Protein AF-A0A6L2PK68-F1 (afdb_monomer_lite)

Structure (mmCIF, N/CA/C/O backbone):
data_AF-A0A6L2PK68-F1
#
_entry.id   AF-A0A6L2PK68-F1
#
loop_
_atom_site.group_PDB
_atom_site.id
_atom_site.type_symbol
_atom_site.label_atom_id
_atom_site.label_alt_id
_atom_site.label_comp_id
_atom_site.label_asym_id
_atom_site.label_entity_id
_atom_site.label_seq_id
_atom_site.pdbx_PDB_ins_code
_atom_site.Cartn_x
_atom_site.Cartn_y
_atom_site.Cartn_z
_atom_site.occupancy
_atom_site.B_iso_or_equiv
_atom_site.auth_seq_id
_atom_site.auth_comp_id
_atom_site.auth_asym_id
_atom_site.auth_atom_id
_atom_site.pdbx_PDB_model_num
ATOM 1 N N . MET A 1 1 ? 20.384 -37.745 -36.179 1.00 36.50 1 MET A N 1
ATOM 2 C CA . MET A 1 1 ? 20.563 -38.559 -34.958 1.00 36.50 1 MET A CA 1
ATOM 3 C C . MET A 1 1 ? 21.417 -37.769 -33.973 1.00 36.50 1 MET A C 1
ATOM 5 O O . MET A 1 1 ? 22.460 -37.291 -34.387 1.00 36.50 1 MET A O 1
ATOM 9 N N . GLY A 1 2 ? 20.934 -37.626 -32.729 1.00 37.28 2 GLY A N 1
ATOM 10 C CA . GLY A 1 2 ? 21.590 -36.984 -31.571 1.00 37.28 2 GLY A CA 1
ATOM 11 C C . GLY A 1 2 ? 21.379 -35.462 -31.506 1.00 37.28 2 GLY A C 1
ATOM 12 O O . GLY A 1 2 ? 21.939 -34.754 -32.322 1.00 37.28 2 GLY A O 1
ATOM 13 N N . GLY A 1 3 ? 20.583 -34.844 -30.627 1.00 31.64 3 GLY A N 1
ATOM 14 C CA . GLY A 1 3 ? 19.948 -35.290 -29.384 1.00 31.64 3 GLY A CA 1
ATOM 15 C C . GLY A 1 3 ? 20.604 -34.640 -28.156 1.00 31.64 3 GLY A C 1
ATOM 16 O O . GLY A 1 3 ? 21.247 -35.346 -27.391 1.00 31.64 3 GLY A O 1
ATOM 17 N N . CYS A 1 4 ? 20.459 -33.322 -27.955 1.00 31.06 4 CYS A N 1
ATOM 18 C CA . CYS A 1 4 ? 20.851 -32.648 -26.707 1.00 31.06 4 CYS A CA 1
ATOM 19 C C . CYS A 1 4 ? 19.653 -32.573 -25.751 1.00 31.06 4 CYS A C 1
ATOM 21 O O . CYS A 1 4 ? 18.829 -31.668 -25.843 1.00 31.06 4 CYS A O 1
ATOM 23 N N . ASN A 1 5 ? 19.574 -33.528 -24.825 1.00 34.09 5 ASN A N 1
ATOM 24 C CA . ASN A 1 5 ? 18.703 -33.484 -23.653 1.00 34.09 5 ASN A CA 1
ATOM 25 C C . ASN A 1 5 ? 19.573 -33.257 -22.410 1.00 34.09 5 ASN A C 1
ATOM 27 O O . ASN A 1 5 ? 20.392 -34.120 -22.119 1.00 34.09 5 ASN A O 1
ATOM 31 N N . LEU A 1 6 ? 19.391 -32.136 -21.697 1.00 36.09 6 LEU A N 1
ATOM 32 C CA . LEU A 1 6 ? 19.229 -32.033 -20.229 1.00 36.09 6 LEU A CA 1
ATOM 33 C C . LEU A 1 6 ? 19.456 -30.587 -19.750 1.00 36.09 6 LEU A C 1
ATOM 35 O O . LEU A 1 6 ? 20.546 -30.192 -19.361 1.00 36.09 6 LEU A O 1
ATOM 39 N N . CYS A 1 7 ? 18.371 -29.825 -19.682 1.00 35.88 7 CYS A N 1
ATOM 40 C CA . CYS A 1 7 ? 18.113 -28.925 -18.560 1.00 35.88 7 CYS A CA 1
ATOM 41 C C . CYS A 1 7 ? 16.598 -28.934 -18.354 1.00 35.88 7 CYS A C 1
ATOM 43 O O . CYS A 1 7 ? 15.878 -28.004 -18.701 1.00 35.88 7 CYS A O 1
ATOM 45 N N . SER A 1 8 ? 16.099 -30.074 -17.871 1.00 32.91 8 SER A N 1
ATOM 46 C CA . SER A 1 8 ? 14.710 -30.206 -17.449 1.00 32.91 8 SER A CA 1
ATOM 47 C C . SER A 1 8 ? 14.518 -29.344 -16.205 1.00 32.91 8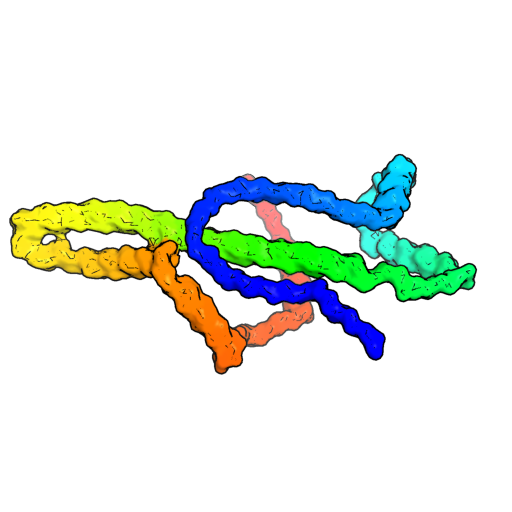 SER A C 1
ATOM 49 O O . SER A 1 8 ? 14.965 -29.704 -15.116 1.00 32.91 8 SER A O 1
ATOM 51 N N . ALA A 1 9 ? 13.842 -28.211 -16.367 1.00 37.94 9 ALA A N 1
ATOM 52 C CA . ALA A 1 9 ? 13.205 -27.518 -15.263 1.00 37.94 9 ALA A CA 1
ATOM 53 C C . ALA A 1 9 ? 12.162 -28.461 -14.637 1.00 37.94 9 ALA A C 1
ATOM 55 O O . ALA A 1 9 ? 11.391 -29.102 -15.354 1.00 37.94 9 ALA A O 1
ATOM 56 N N . ARG A 1 10 ? 12.142 -28.567 -13.306 1.00 34.25 10 ARG A N 1
ATOM 57 C CA . ARG A 1 10 ? 10.970 -29.065 -12.574 1.00 34.25 10 ARG A CA 1
ATOM 58 C C . ARG A 1 10 ? 10.339 -27.918 -11.786 1.00 34.25 10 ARG A C 1
ATOM 60 O O . ARG A 1 10 ? 11.068 -27.016 -11.370 1.00 34.25 10 ARG A O 1
ATOM 67 N N . PRO A 1 11 ? 9.010 -27.943 -11.588 1.00 38.53 11 PRO A N 1
ATOM 68 C CA . PRO A 1 11 ? 8.270 -26.832 -11.020 1.00 38.53 11 PRO A CA 1
ATOM 69 C C . PRO A 1 11 ? 8.418 -26.778 -9.500 1.00 38.53 11 PRO A C 1
ATOM 71 O O . PRO A 1 11 ? 8.540 -27.794 -8.817 1.00 38.53 11 PRO A O 1
ATOM 74 N N . PHE A 1 12 ? 8.372 -25.551 -8.996 1.00 37.28 12 PHE A N 1
ATOM 75 C CA . PHE A 1 12 ? 8.319 -25.191 -7.589 1.00 37.28 12 PHE A CA 1
ATOM 76 C C . PHE A 1 12 ? 6.953 -25.599 -7.012 1.00 37.28 12 PHE A C 1
ATOM 78 O O . PHE A 1 12 ? 5.922 -25.100 -7.456 1.00 37.28 12 PHE A O 1
ATOM 85 N N . SER A 1 13 ? 6.927 -26.474 -6.009 1.00 37.91 13 SER A N 1
ATOM 86 C CA . SER A 1 13 ? 5.721 -26.753 -5.223 1.00 37.91 13 SER A CA 1
ATOM 87 C C . SER A 1 13 ? 6.074 -26.870 -3.740 1.00 37.91 13 SER A C 1
ATOM 89 O O . SER A 1 13 ? 6.843 -27.754 -3.368 1.00 37.91 13 SER A O 1
ATOM 91 N N . GLY A 1 14 ? 5.478 -25.999 -2.914 1.00 32.34 14 GLY A N 1
ATOM 92 C CA . GLY A 1 14 ? 5.381 -26.158 -1.456 1.00 32.34 14 GLY A CA 1
ATOM 93 C C . GLY A 1 14 ? 6.037 -25.056 -0.608 1.00 32.34 14 GLY A C 1
ATOM 94 O O . GLY A 1 14 ? 7.224 -25.117 -0.310 1.00 32.34 14 GLY A O 1
ATOM 95 N N . LEU A 1 15 ? 5.237 -24.086 -0.147 1.00 41.16 15 LEU A N 1
ATOM 96 C CA . LEU A 1 15 ? 5.442 -23.392 1.145 1.00 41.16 15 LEU A CA 1
ATOM 97 C C . LEU A 1 15 ? 5.131 -24.395 2.292 1.00 41.16 15 LEU A C 1
ATOM 99 O O . LEU A 1 15 ? 4.396 -25.340 1.999 1.00 41.16 15 LEU A O 1
ATOM 103 N N . PRO A 1 16 ? 5.573 -24.240 3.570 1.00 43.69 16 PRO A N 1
ATOM 104 C CA . PRO A 1 16 ? 5.848 -22.974 4.268 1.00 43.69 16 PRO A CA 1
ATOM 105 C C . PRO A 1 16 ? 7.058 -22.954 5.245 1.00 43.69 16 PRO A C 1
ATOM 107 O O . PRO A 1 16 ? 7.510 -23.971 5.757 1.00 43.69 16 PRO A O 1
ATOM 110 N N . GLY A 1 17 ? 7.481 -21.745 5.636 1.00 34.97 17 GLY A N 1
ATOM 111 C CA . GLY A 1 17 ? 8.026 -21.494 6.979 1.00 34.97 17 GLY A CA 1
ATOM 112 C C . GLY A 1 17 ? 9.550 -21.560 7.182 1.00 34.97 17 GLY A C 1
ATOM 113 O O . GLY A 1 17 ? 10.242 -22.449 6.706 1.00 34.97 17 GLY A O 1
ATOM 114 N N . LYS A 1 18 ? 10.015 -20.619 8.019 1.00 30.02 18 LYS A N 1
ATOM 115 C CA . LYS A 1 18 ? 11.372 -20.389 8.557 1.00 30.02 18 LYS A CA 1
ATOM 116 C C . LYS A 1 18 ? 12.378 -19.726 7.608 1.00 30.02 18 LYS A C 1
ATOM 118 O O . LYS A 1 18 ? 13.165 -20.365 6.920 1.00 30.02 18 LYS A O 1
ATOM 123 N N . TYR A 1 19 ? 12.431 -18.394 7.713 1.00 38.56 19 TYR A N 1
ATOM 124 C CA . TYR A 1 19 ? 13.640 -17.615 7.445 1.00 38.56 19 TYR A CA 1
ATOM 125 C C . TYR A 1 19 ? 14.737 -18.071 8.412 1.00 38.56 19 TYR A C 1
ATOM 127 O O . TYR A 1 19 ? 14.843 -17.587 9.536 1.00 38.56 19 TYR A O 1
ATOM 135 N N . GLN A 1 20 ? 15.534 -19.040 7.978 1.00 34.69 20 GLN A N 1
ATOM 136 C CA . GLN A 1 20 ? 16.789 -19.400 8.615 1.00 34.69 20 GLN A CA 1
ATOM 137 C C . GLN A 1 20 ? 17.892 -18.977 7.650 1.00 34.69 20 GLN A C 1
ATOM 139 O O . GLN A 1 20 ? 17.928 -19.435 6.506 1.00 34.69 20 GLN A O 1
ATOM 144 N N . GLY A 1 21 ? 18.728 -18.033 8.092 1.00 38.47 21 GLY A N 1
ATOM 145 C CA . GLY A 1 21 ? 19.834 -17.487 7.316 1.00 38.47 21 GLY A CA 1
ATOM 146 C C . GLY A 1 21 ? 20.694 -18.613 6.762 1.00 38.47 21 GLY A C 1
ATOM 147 O O . GLY A 1 21 ? 21.393 -19.301 7.502 1.00 38.47 21 GLY A O 1
ATOM 148 N N . ARG A 1 22 ? 20.607 -18.823 5.449 1.00 31.12 22 ARG A N 1
ATOM 149 C CA . ARG A 1 22 ? 21.445 -19.777 4.740 1.00 31.12 22 ARG A CA 1
ATOM 150 C C . ARG A 1 22 ? 22.641 -18.992 4.230 1.00 31.12 22 ARG A C 1
ATOM 152 O O . ARG A 1 22 ? 22.523 -18.200 3.297 1.00 31.12 22 ARG A O 1
ATOM 159 N N . THR A 1 23 ? 23.777 -19.172 4.894 1.00 34.22 23 THR A N 1
ATOM 160 C CA . THR A 1 23 ? 25.075 -18.740 4.388 1.00 34.22 23 THR A CA 1
ATOM 161 C C . THR A 1 23 ? 25.229 -19.304 2.977 1.00 34.22 23 THR A C 1
ATOM 163 O O . THR A 1 23 ? 25.158 -20.515 2.759 1.00 34.22 23 THR A O 1
ATOM 166 N N . MET A 1 24 ? 25.344 -18.411 1.991 1.00 30.83 24 MET A N 1
ATOM 167 C CA . MET A 1 24 ? 25.663 -18.776 0.615 1.00 30.83 24 MET A CA 1
ATOM 168 C C . MET A 1 24 ? 26.988 -19.535 0.653 1.00 30.83 24 MET A C 1
ATOM 170 O O . MET A 1 24 ? 28.045 -18.948 0.880 1.00 30.83 24 MET A O 1
ATOM 174 N N . LYS A 1 25 ? 26.926 -20.858 0.475 1.00 35.72 25 LYS A N 1
ATOM 175 C CA . LYS A 1 25 ? 28.101 -21.678 0.201 1.00 35.72 25 LYS A CA 1
ATOM 176 C C . LYS A 1 25 ? 28.704 -21.112 -1.080 1.00 35.72 25 LYS A C 1
ATOM 178 O O . LYS A 1 25 ? 28.104 -21.206 -2.146 1.00 35.72 25 LYS A O 1
ATOM 183 N N . GLN A 1 26 ? 29.847 -20.461 -0.924 1.00 34.91 26 GLN A N 1
ATOM 184 C CA . GLN A 1 26 ? 30.617 -19.822 -1.975 1.00 34.91 26 GLN A CA 1
ATOM 185 C C . GLN A 1 26 ? 31.036 -20.895 -2.986 1.00 34.91 26 GLN A C 1
ATOM 187 O O . GLN A 1 26 ? 32.025 -21.603 -2.799 1.00 34.91 26 GLN A O 1
ATOM 192 N N . SER A 1 27 ? 30.232 -21.076 -4.033 1.00 37.12 27 SER A N 1
ATOM 193 C CA . SER A 1 27 ? 30.614 -21.865 -5.196 1.00 37.12 27 SER A CA 1
ATOM 194 C C . SER A 1 27 ? 31.765 -21.128 -5.868 1.00 37.12 27 SER A C 1
ATOM 196 O O . SER A 1 27 ? 31.569 -20.053 -6.438 1.00 37.12 27 SER A O 1
ATOM 198 N N . LYS A 1 28 ? 32.976 -21.678 -5.731 1.00 38.38 28 LYS A N 1
ATOM 199 C CA . LYS A 1 28 ? 34.176 -21.209 -6.431 1.00 38.38 28 LYS A CA 1
ATOM 200 C C . LYS A 1 28 ? 33.842 -21.038 -7.920 1.00 38.38 28 LYS A C 1
ATOM 202 O O . LYS A 1 28 ? 33.423 -22.022 -8.531 1.00 38.38 28 LYS A O 1
ATOM 207 N N . PRO A 1 29 ? 34.006 -19.843 -8.509 1.00 37.44 29 PRO A N 1
ATOM 208 C CA . PRO A 1 29 ? 33.913 -19.716 -9.951 1.00 37.44 29 PRO A CA 1
ATOM 209 C C . PRO A 1 29 ? 35.084 -20.472 -10.583 1.00 37.44 29 PRO A C 1
ATOM 211 O O . PRO A 1 29 ? 36.219 -20.406 -10.104 1.00 37.44 29 PRO A O 1
ATOM 214 N N . MET A 1 30 ? 34.779 -21.231 -11.634 1.00 40.72 30 MET A N 1
ATOM 215 C CA . MET A 1 30 ? 35.772 -21.865 -12.490 1.00 40.72 30 MET A CA 1
ATOM 216 C C . MET A 1 30 ? 36.654 -20.755 -13.077 1.00 40.72 30 MET A C 1
ATOM 218 O O . MET A 1 30 ? 36.184 -19.934 -13.865 1.00 40.72 30 MET A O 1
ATOM 222 N N . LEU A 1 31 ? 37.908 -20.706 -12.626 1.00 41.72 31 LEU A N 1
ATOM 223 C CA . LEU A 1 31 ? 38.922 -19.760 -13.080 1.00 41.72 31 LEU A CA 1
ATOM 224 C C . LEU A 1 31 ? 39.141 -19.966 -14.585 1.00 41.72 31 LEU A C 1
ATOM 226 O O . LEU A 1 31 ? 39.672 -20.991 -15.012 1.00 41.72 31 LEU A O 1
ATOM 230 N N . CYS A 1 32 ? 38.721 -18.998 -15.396 1.00 35.56 32 CYS A N 1
ATOM 231 C CA . CYS A 1 32 ? 39.088 -18.962 -16.804 1.00 35.56 32 CYS A CA 1
ATOM 232 C C . CYS A 1 32 ? 40.589 -18.663 -16.908 1.00 35.56 32 CYS A C 1
ATOM 234 O O . CYS A 1 32 ? 41.099 -17.760 -16.245 1.00 35.56 32 CYS A O 1
ATOM 236 N N . HIS A 1 33 ? 41.293 -19.392 -17.774 1.00 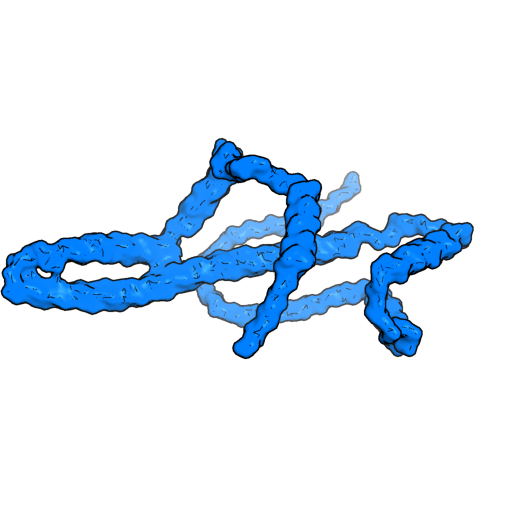37.59 33 HIS A N 1
ATOM 237 C CA . HIS A 1 33 ? 42.741 -19.278 -18.015 1.00 37.59 33 HIS A CA 1
ATOM 238 C C . HIS A 1 33 ? 43.241 -17.845 -18.328 1.00 37.59 33 HIS A C 1
ATOM 240 O O . HIS A 1 33 ? 44.439 -17.577 -18.267 1.00 37.59 33 HIS A O 1
ATOM 246 N N . THR A 1 34 ? 42.342 -16.908 -18.629 1.00 44.41 34 THR A N 1
ATOM 247 C CA . THR A 1 34 ? 42.605 -15.485 -18.877 1.00 44.41 34 THR A CA 1
ATOM 248 C C . THR A 1 34 ? 42.857 -14.645 -17.619 1.00 44.41 34 THR A C 1
ATOM 250 O O . THR A 1 34 ? 43.523 -13.614 -17.724 1.00 44.41 34 THR A O 1
ATOM 253 N N . GLU A 1 35 ? 42.414 -15.068 -16.427 1.00 42.38 35 GLU A N 1
ATOM 254 C CA . GLU A 1 35 ? 42.706 -14.333 -15.180 1.00 42.38 35 GLU A CA 1
ATOM 255 C C . GLU A 1 35 ? 44.198 -14.372 -14.821 1.00 42.38 35 GLU A C 1
ATOM 257 O O . GLU A 1 35 ? 44.729 -13.393 -14.297 1.00 42.38 35 GLU A O 1
ATOM 262 N N . VAL A 1 36 ? 44.909 -15.452 -15.171 1.00 45.41 36 VAL A N 1
ATOM 263 C CA . VAL A 1 36 ? 46.345 -15.597 -14.875 1.00 45.41 36 VAL A CA 1
ATOM 264 C C . VAL A 1 36 ? 47.176 -14.577 -15.657 1.00 45.41 36 VAL A C 1
ATOM 266 O O . VAL A 1 36 ? 48.099 -13.993 -15.097 1.00 45.41 36 VAL A O 1
ATOM 269 N N . ALA A 1 37 ? 46.824 -14.290 -16.914 1.00 45.59 37 ALA A N 1
ATOM 270 C CA . ALA A 1 37 ? 47.542 -13.314 -17.739 1.00 45.59 37 ALA A CA 1
ATOM 271 C C . ALA A 1 37 ? 47.334 -11.867 -17.254 1.00 45.59 37 ALA A C 1
ATOM 273 O O . ALA A 1 37 ? 48.268 -11.063 -17.260 1.00 45.59 37 ALA A O 1
ATOM 274 N N . LEU A 1 38 ? 46.129 -11.549 -16.774 1.00 46.25 38 LEU A N 1
ATOM 275 C CA . LEU A 1 38 ? 45.777 -10.213 -16.290 1.00 46.25 38 LEU A CA 1
ATOM 276 C C . LEU A 1 38 ? 46.376 -9.942 -14.899 1.00 46.25 38 LEU A C 1
ATOM 278 O O . LEU A 1 38 ? 46.923 -8.864 -14.661 1.00 46.25 38 LEU A O 1
ATOM 282 N N . TYR A 1 39 ? 46.400 -10.954 -14.022 1.00 44.41 39 TYR A N 1
ATOM 283 C CA . TYR A 1 39 ? 47.112 -10.880 -12.742 1.00 44.41 39 TYR A CA 1
ATOM 284 C C . TYR A 1 39 ? 48.638 -10.816 -12.907 1.00 44.41 39 TYR A C 1
ATOM 286 O O . TYR A 1 39 ? 49.300 -10.113 -12.140 1.00 44.41 39 TYR A O 1
ATOM 294 N N . HIS A 1 40 ? 49.218 -11.485 -13.913 1.00 41.78 40 HIS A N 1
ATOM 295 C CA . HIS A 1 40 ? 50.659 -11.383 -14.184 1.00 41.78 40 HIS A CA 1
ATOM 296 C C . HIS A 1 40 ? 51.053 -9.995 -14.709 1.00 41.78 40 HIS A C 1
ATOM 298 O O . HIS A 1 40 ? 52.116 -9.487 -14.353 1.00 41.78 40 HIS A O 1
ATOM 304 N N . CYS A 1 41 ? 50.178 -9.357 -15.495 1.00 42.19 41 CYS A N 1
ATOM 305 C CA . CYS A 1 41 ? 50.398 -8.017 -16.038 1.00 42.19 41 CYS A CA 1
ATOM 306 C C . CYS A 1 41 ? 50.253 -6.910 -14.975 1.00 42.19 41 CYS A C 1
ATOM 308 O O . CYS A 1 41 ? 50.988 -5.924 -15.012 1.00 42.19 41 CYS A O 1
ATOM 310 N N . LEU A 1 42 ? 49.354 -7.083 -13.998 1.00 48.47 42 LEU A N 1
ATOM 311 C CA . LEU A 1 42 ? 49.178 -6.146 -12.878 1.00 48.47 42 LEU A CA 1
ATOM 312 C C . LEU A 1 42 ? 50.279 -6.263 -11.807 1.00 48.47 42 LEU A C 1
ATOM 314 O O . LEU A 1 42 ? 50.541 -5.298 -11.091 1.00 48.47 42 LEU A O 1
ATOM 318 N N . ARG A 1 43 ? 50.952 -7.419 -11.697 1.00 39.97 43 ARG A N 1
ATOM 319 C CA . ARG A 1 43 ? 52.033 -7.645 -10.717 1.00 39.97 43 ARG A CA 1
ATOM 320 C C . ARG A 1 43 ? 53.377 -7.051 -11.152 1.00 39.97 43 ARG A C 1
ATOM 322 O O . ARG A 1 43 ? 54.176 -6.660 -10.304 1.00 39.97 43 ARG A O 1
ATOM 329 N N . THR A 1 44 ? 53.628 -6.927 -12.453 1.00 40.12 44 THR A N 1
ATOM 330 C CA . THR A 1 44 ? 54.769 -6.171 -12.992 1.00 40.12 44 THR A CA 1
ATOM 331 C C . THR A 1 44 ? 54.422 -4.683 -13.039 1.00 40.12 44 THR A C 1
ATOM 333 O O . THR A 1 44 ? 54.102 -4.132 -14.089 1.00 40.12 44 THR A O 1
ATOM 336 N N . GLY A 1 45 ? 54.423 -4.040 -11.871 1.00 43.03 45 GLY A N 1
ATOM 337 C CA . GLY A 1 45 ? 54.032 -2.644 -11.692 1.00 43.03 45 GLY A CA 1
ATOM 338 C C . GLY A 1 45 ? 54.873 -1.660 -12.504 1.00 43.03 45 GLY A C 1
ATOM 339 O O . GLY A 1 45 ? 55.923 -1.213 -12.043 1.00 43.03 45 GLY A O 1
ATOM 340 N N . LYS A 1 46 ? 54.391 -1.278 -13.692 1.00 44.84 46 LYS A N 1
ATOM 341 C CA . LYS A 1 46 ? 55.006 -0.199 -14.472 1.00 44.84 46 LYS A CA 1
ATOM 342 C C . LYS A 1 46 ? 54.077 0.799 -15.143 1.00 44.84 46 LYS A C 1
ATOM 344 O O . LYS A 1 46 ? 54.620 1.691 -15.757 1.00 44.84 46 LYS A O 1
ATOM 349 N N . TYR A 1 47 ? 52.754 0.785 -14.993 1.00 43.66 47 TYR A N 1
ATOM 350 C CA . TYR A 1 47 ? 51.947 1.925 -15.455 1.00 43.66 47 TYR A CA 1
ATOM 351 C C . TYR A 1 47 ? 50.689 2.050 -14.613 1.00 43.66 47 TYR A C 1
ATOM 353 O O . TYR A 1 47 ? 49.813 1.213 -14.737 1.00 43.66 47 TYR A O 1
ATOM 361 N N . LEU A 1 48 ? 50.640 3.056 -13.739 1.00 43.59 48 LEU A N 1
ATOM 362 C CA . LEU A 1 48 ? 49.433 3.778 -13.314 1.00 43.59 48 LEU A CA 1
ATOM 363 C C . LEU A 1 48 ? 49.875 4.861 -12.319 1.00 43.59 48 LEU A C 1
ATOM 365 O O . LEU A 1 48 ? 49.901 4.661 -11.108 1.00 43.59 48 LEU A O 1
ATOM 369 N N . LYS A 1 49 ? 50.279 6.021 -12.847 1.00 38.78 49 LYS A N 1
ATOM 370 C CA . LYS A 1 49 ? 50.431 7.248 -12.053 1.00 38.78 49 LYS A CA 1
ATOM 371 C C . LYS A 1 49 ? 49.955 8.466 -12.848 1.00 38.78 49 LYS A C 1
ATOM 373 O O . LYS A 1 49 ? 50.720 9.397 -13.056 1.00 38.78 49 LYS A O 1
ATOM 378 N N . LYS A 1 50 ? 48.708 8.426 -13.331 1.00 39.34 50 LYS A N 1
ATOM 379 C CA . LYS A 1 50 ? 47.887 9.604 -13.670 1.00 39.34 50 LYS A CA 1
ATOM 380 C C . LYS A 1 50 ? 46.446 9.163 -13.955 1.00 39.34 50 LYS A C 1
ATOM 382 O O . LYS A 1 50 ? 46.260 8.135 -14.601 1.00 39.34 50 LYS A O 1
ATOM 387 N N . GLU A 1 51 ? 45.454 9.905 -13.463 1.00 42.59 51 GLU A N 1
ATOM 388 C CA . GLU A 1 51 ? 44.054 9.725 -13.875 1.00 42.59 51 GLU A CA 1
ATOM 389 C C . GLU A 1 51 ? 43.920 10.046 -15.374 1.00 42.59 51 GLU A C 1
ATOM 391 O O . GLU A 1 51 ? 44.453 11.073 -15.807 1.00 42.59 51 GLU A O 1
ATOM 396 N N . PRO A 1 52 ? 43.276 9.188 -16.185 1.00 42.34 52 PRO A N 1
ATOM 397 C CA . PRO A 1 52 ? 43.229 9.395 -17.624 1.00 42.34 52 PRO A CA 1
ATOM 398 C C . PRO A 1 52 ? 42.220 10.488 -17.979 1.00 42.34 52 PRO A C 1
ATOM 400 O O . PRO A 1 52 ? 41.051 10.445 -17.592 1.00 42.34 52 PRO A O 1
ATOM 403 N N . SER A 1 53 ? 42.689 11.458 -18.757 1.00 44.47 53 SER A N 1
ATOM 404 C CA . SER A 1 53 ? 41.857 12.489 -19.373 1.00 44.47 53 SER A CA 1
ATOM 405 C C . SER A 1 53 ? 41.258 11.964 -20.685 1.00 44.47 53 SER A C 1
ATOM 407 O O . SER A 1 53 ? 41.827 11.085 -21.331 1.00 44.47 53 SER A O 1
ATOM 409 N N . SER A 1 54 ? 40.104 12.497 -21.103 1.00 46.75 54 SER A N 1
ATOM 410 C CA . SER A 1 54 ? 39.319 12.034 -22.267 1.00 46.75 54 SER A CA 1
ATOM 411 C C . SER A 1 54 ? 40.089 11.948 -23.602 1.00 46.75 54 SER A C 1
ATOM 413 O O . SER A 1 54 ? 39.594 11.324 -24.544 1.00 46.75 54 SER A O 1
ATOM 415 N N . SER A 1 55 ? 41.266 12.564 -23.718 1.00 45.62 55 SER A N 1
ATOM 416 C CA . SER A 1 55 ? 42.141 12.503 -24.896 1.00 45.62 55 SER A CA 1
ATOM 417 C C . SER A 1 55 ? 43.019 11.246 -24.958 1.00 45.62 55 SER A C 1
ATOM 419 O O . SER A 1 55 ? 43.327 10.793 -26.059 1.00 45.62 55 SER A O 1
ATOM 421 N N . ASP A 1 56 ? 43.340 10.621 -23.820 1.00 42.12 56 ASP A N 1
ATOM 422 C CA . ASP A 1 56 ? 44.226 9.442 -23.749 1.00 42.12 56 ASP A CA 1
ATOM 423 C C . ASP A 1 56 ? 43.531 8.160 -24.252 1.00 42.12 56 ASP A C 1
ATOM 425 O O . ASP A 1 56 ? 44.164 7.224 -24.745 1.00 42.12 56 ASP A O 1
ATOM 429 N N . PHE A 1 57 ? 42.194 8.135 -24.208 1.00 46.66 57 PHE A N 1
ATOM 430 C CA . PHE A 1 57 ? 41.389 7.019 -24.714 1.00 46.66 57 PHE A CA 1
ATOM 431 C C . PHE A 1 57 ? 41.461 6.895 -26.245 1.00 46.66 57 PHE A C 1
ATOM 433 O O . PHE A 1 57 ? 41.333 5.798 -26.787 1.00 46.66 57 PHE A O 1
ATOM 440 N N . LYS A 1 58 ? 41.704 8.005 -26.957 1.00 44.03 58 LYS A N 1
ATOM 441 C CA . LYS A 1 58 ? 41.820 7.998 -28.423 1.00 44.03 58 LYS A CA 1
ATOM 442 C C . LYS A 1 58 ? 43.165 7.433 -28.883 1.00 44.03 58 LYS A C 1
ATOM 444 O O . LYS A 1 58 ? 43.186 6.676 -29.849 1.00 44.03 58 LYS A O 1
ATOM 449 N N . GLU A 1 59 ? 44.258 7.707 -28.168 1.00 42.38 59 GLU A N 1
ATOM 450 C CA . GLU A 1 59 ? 45.564 7.114 -28.495 1.00 42.38 59 GLU A CA 1
ATOM 451 C C . GLU A 1 59 ? 45.617 5.609 -28.207 1.00 42.38 59 GLU A C 1
ATOM 453 O O . GLU A 1 59 ? 46.157 4.849 -29.013 1.00 42.38 59 GLU A O 1
ATOM 458 N N . ALA A 1 60 ? 44.982 5.138 -27.128 1.00 45.31 60 ALA A N 1
ATOM 459 C CA . ALA A 1 60 ? 44.915 3.706 -26.822 1.00 45.31 60 ALA A CA 1
ATOM 460 C C . ALA A 1 60 ? 44.182 2.898 -27.915 1.00 45.31 60 ALA A C 1
ATOM 462 O O . ALA A 1 60 ? 44.573 1.772 -28.233 1.00 45.31 60 ALA A O 1
ATOM 463 N N . VAL A 1 61 ? 43.163 3.491 -28.548 1.00 47.97 61 VAL A N 1
ATOM 464 C CA . VAL A 1 61 ? 42.451 2.891 -29.689 1.00 47.97 61 VAL A CA 1
ATOM 465 C C . VAL A 1 61 ? 43.337 2.842 -30.942 1.00 47.97 61 VAL A C 1
ATOM 467 O O . VAL A 1 61 ? 43.281 1.867 -31.691 1.00 47.97 61 VAL A O 1
ATOM 470 N N . VAL A 1 62 ? 44.204 3.832 -31.171 1.00 48.22 62 VAL A N 1
ATOM 471 C CA . VAL A 1 62 ? 45.103 3.861 -32.344 1.00 48.22 62 VAL A CA 1
ATOM 472 C C . VAL A 1 62 ? 46.253 2.855 -32.206 1.00 48.22 62 VAL A C 1
ATOM 474 O O . VAL A 1 62 ? 46.582 2.162 -33.173 1.00 48.22 62 VAL A O 1
ATOM 477 N N . VAL A 1 63 ? 46.814 2.683 -31.004 1.00 47.66 63 VAL A N 1
ATOM 478 C CA . VAL A 1 63 ? 47.884 1.696 -30.755 1.00 47.66 63 VAL A CA 1
ATOM 479 C C . VAL A 1 63 ? 47.383 0.253 -30.927 1.00 47.66 63 VAL A C 1
ATOM 481 O O . VAL A 1 63 ? 48.127 -0.602 -31.415 1.00 47.66 63 VAL A O 1
ATOM 484 N N . LEU A 1 64 ? 46.111 -0.021 -30.617 1.00 48.53 64 LEU A N 1
ATOM 485 C CA . LEU A 1 64 ? 45.488 -1.323 -30.891 1.00 48.53 64 LEU A CA 1
ATOM 486 C C . LEU A 1 64 ? 45.273 -1.577 -32.394 1.00 48.53 64 LEU A C 1
ATOM 488 O O . LEU A 1 64 ? 45.368 -2.722 -32.832 1.00 48.53 64 LEU A O 1
ATOM 492 N N . ASN A 1 65 ? 45.062 -0.530 -33.198 1.00 44.72 65 ASN A N 1
ATOM 493 C CA . ASN A 1 65 ? 44.862 -0.658 -34.645 1.00 44.72 65 ASN A CA 1
ATOM 494 C C . ASN A 1 65 ? 46.169 -0.899 -35.428 1.00 44.72 65 ASN A C 1
ATOM 496 O O . ASN A 1 65 ? 46.164 -1.622 -36.422 1.00 44.72 65 ASN A O 1
ATOM 500 N N . LEU A 1 66 ? 47.316 -0.380 -34.977 1.00 44.12 66 LEU A N 1
ATOM 501 C CA . LEU A 1 66 ? 48.592 -0.552 -35.696 1.00 44.12 66 LEU A CA 1
ATOM 502 C C . LEU A 1 66 ? 49.187 -1.966 -35.590 1.00 44.12 66 LEU A C 1
ATOM 504 O O . LEU A 1 66 ? 49.936 -2.393 -36.470 1.00 44.12 66 LEU A O 1
ATOM 508 N N . LYS A 1 67 ? 48.830 -2.734 -34.554 1.00 42.53 67 LYS A N 1
ATOM 509 C CA . LYS A 1 67 ? 49.290 -4.128 -34.400 1.00 42.53 67 LYS A CA 1
ATOM 510 C C . LYS A 1 67 ? 48.432 -5.144 -35.167 1.00 42.53 67 LYS A C 1
ATOM 512 O O . LYS A 1 67 ? 48.795 -6.316 -35.222 1.00 42.53 67 LYS A O 1
ATOM 517 N N . ALA A 1 68 ? 47.351 -4.691 -35.806 1.00 43.41 68 ALA A N 1
ATOM 518 C CA . ALA A 1 68 ? 46.418 -5.518 -36.571 1.00 43.41 68 ALA A CA 1
ATOM 519 C C . ALA A 1 68 ? 46.880 -5.829 -38.012 1.00 43.41 68 ALA A C 1
ATOM 521 O O . ALA A 1 68 ? 46.257 -6.635 -38.695 1.00 43.41 68 ALA A O 1
ATOM 522 N N . SER A 1 69 ? 47.986 -5.243 -38.490 1.00 44.72 69 SER A N 1
ATOM 523 C CA . SER A 1 69 ? 48.414 -5.394 -39.892 1.00 44.72 69 SER A CA 1
ATOM 524 C C . SER A 1 69 ? 49.269 -6.639 -40.195 1.00 44.72 69 SER A C 1
ATOM 526 O O . SER A 1 69 ? 49.652 -6.823 -41.349 1.00 44.72 69 SER A O 1
ATOM 528 N N . LYS A 1 70 ? 49.619 -7.494 -39.219 1.00 47.53 70 LYS A N 1
ATOM 529 C CA . LYS A 1 70 ? 50.529 -8.643 -39.461 1.00 47.53 70 LYS A CA 1
ATOM 530 C C . LYS A 1 70 ? 50.083 -9.997 -38.901 1.00 47.53 70 LYS A C 1
ATOM 532 O O . LYS A 1 70 ? 50.903 -10.897 -38.756 1.00 47.53 70 LYS A O 1
ATOM 537 N N . GLY A 1 71 ? 48.799 -10.194 -38.639 1.00 39.41 71 GLY A N 1
ATOM 538 C CA . GLY A 1 71 ? 48.318 -11.525 -38.287 1.00 39.41 71 GLY A CA 1
ATOM 539 C C . GLY A 1 71 ? 46.833 -11.529 -38.012 1.00 39.41 71 GLY A C 1
ATOM 540 O O . GLY A 1 71 ? 46.382 -10.850 -37.097 1.00 39.41 71 GLY A O 1
ATOM 541 N N . SER A 1 72 ? 46.113 -12.283 -38.838 1.00 42.19 72 SER A N 1
ATOM 542 C CA . SER A 1 72 ? 44.734 -12.748 -38.702 1.00 42.19 72 SER A CA 1
ATOM 543 C C . SER A 1 72 ? 44.115 -12.502 -37.321 1.00 42.19 72 SER A C 1
ATOM 545 O O . SER A 1 72 ? 44.197 -13.345 -36.429 1.00 42.19 72 SER A O 1
ATOM 547 N N . PHE A 1 73 ? 43.469 -11.342 -37.157 1.00 41.78 73 PHE A N 1
ATOM 548 C CA . PHE A 1 73 ? 42.605 -11.063 -36.016 1.00 41.78 73 PHE A CA 1
ATOM 549 C C . PHE A 1 73 ? 41.294 -11.796 -36.243 1.00 41.78 73 PHE A C 1
ATOM 551 O O . PHE A 1 73 ? 40.319 -11.284 -36.790 1.00 41.78 73 PHE A O 1
ATOM 558 N N . THR A 1 74 ? 41.310 -13.063 -35.881 1.00 38.25 74 THR A N 1
ATOM 559 C CA . THR A 1 74 ? 40.104 -13.845 -35.785 1.00 38.25 74 THR A CA 1
ATOM 560 C C . THR A 1 74 ? 39.240 -13.295 -34.652 1.00 38.25 74 THR A C 1
ATOM 562 O O . THR A 1 74 ? 39.635 -13.284 -33.486 1.00 38.25 74 THR A O 1
ATOM 565 N N . SER A 1 75 ? 38.064 -12.805 -35.025 1.00 43.88 75 SER A N 1
ATOM 566 C CA . SER A 1 75 ? 37.037 -12.224 -34.171 1.00 43.88 75 SER A CA 1
ATOM 567 C C . SER A 1 75 ? 36.421 -13.270 -33.237 1.00 43.88 75 SER A C 1
ATOM 569 O O . SER A 1 75 ? 35.346 -13.805 -33.500 1.00 43.88 75 SER A O 1
ATOM 571 N N . TYR A 1 76 ? 37.075 -13.560 -32.120 1.00 48.19 76 TYR A N 1
ATOM 572 C CA . TYR A 1 76 ? 36.442 -14.267 -31.012 1.00 48.19 76 TYR A CA 1
ATOM 573 C C . TYR A 1 76 ? 37.005 -13.745 -29.701 1.00 48.19 76 TYR A C 1
ATOM 575 O O . TYR A 1 76 ? 38.098 -14.127 -29.319 1.00 48.19 76 TYR A O 1
ATOM 583 N N . THR A 1 77 ? 36.254 -12.860 -29.044 1.00 52.50 77 THR A N 1
ATOM 584 C CA . THR A 1 77 ? 35.986 -12.861 -27.591 1.00 52.50 77 THR A CA 1
ATOM 585 C C . THR A 1 77 ? 35.311 -11.545 -27.205 1.00 52.50 77 THR A C 1
ATOM 587 O O . THR A 1 77 ? 35.925 -10.640 -26.655 1.00 52.50 77 THR A O 1
ATOM 590 N N . LEU A 1 78 ? 34.020 -11.440 -27.503 1.00 50.72 78 LEU A N 1
ATOM 591 C CA . LEU A 1 78 ? 33.103 -10.429 -26.960 1.00 50.72 78 LEU A CA 1
ATOM 592 C C . LEU A 1 78 ? 31.697 -10.959 -26.595 1.00 50.72 78 LEU A C 1
ATOM 594 O O . LEU A 1 78 ? 31.067 -10.307 -25.764 1.00 50.72 78 LEU A O 1
ATOM 598 N N . PRO A 1 79 ? 31.204 -12.137 -27.061 1.00 53.91 79 PRO A N 1
ATOM 599 C CA . PRO A 1 79 ? 29.897 -12.630 -26.606 1.00 53.91 79 PRO A CA 1
ATOM 600 C C . PRO A 1 79 ? 29.877 -12.951 -25.103 1.00 53.91 79 PRO A C 1
ATOM 602 O O . PRO A 1 79 ? 28.945 -12.592 -24.389 1.00 53.91 79 PRO A O 1
ATOM 605 N N . ASN A 1 80 ? 30.944 -13.585 -24.602 1.00 56.72 80 ASN A N 1
ATOM 606 C CA . ASN A 1 80 ? 30.965 -14.134 -23.242 1.00 56.72 80 ASN A CA 1
ATOM 607 C C . ASN A 1 80 ? 31.152 -13.066 -22.146 1.00 56.72 80 ASN A C 1
ATOM 609 O O . ASN A 1 80 ? 30.658 -13.238 -21.037 1.00 56.72 80 ASN A O 1
ATOM 613 N N . CYS A 1 81 ? 31.827 -11.946 -22.442 1.00 56.31 81 CYS A N 1
ATOM 614 C CA . CYS A 1 81 ? 32.024 -10.863 -21.467 1.00 56.31 81 CYS A CA 1
ATOM 615 C C . CYS A 1 81 ? 30.762 -9.991 -21.319 1.00 56.31 81 CYS A C 1
ATOM 617 O O . CYS A 1 81 ? 30.409 -9.599 -20.208 1.00 56.31 81 CYS A O 1
ATOM 619 N N . TYR A 1 82 ? 30.034 -9.747 -22.419 1.00 71.38 82 TYR A N 1
ATOM 620 C CA . TYR A 1 82 ? 28.775 -8.994 -22.393 1.00 71.38 82 TYR A CA 1
ATOM 621 C C . TYR A 1 82 ? 27.669 -9.749 -21.637 1.00 71.38 82 TYR A C 1
ATOM 623 O O . TYR A 1 82 ? 27.005 -9.157 -20.788 1.00 71.38 82 TYR A O 1
ATOM 631 N N . CYS A 1 83 ? 27.539 -11.065 -21.859 1.00 75.06 83 CYS A N 1
ATOM 632 C CA . CYS A 1 83 ? 26.575 -11.915 -21.146 1.00 75.06 83 CYS A CA 1
ATOM 633 C C . CYS A 1 83 ? 26.757 -11.826 -19.622 1.00 75.06 83 CYS A C 1
ATOM 635 O O . CYS A 1 83 ? 25.806 -11.570 -18.890 1.00 75.06 83 CYS A O 1
ATOM 637 N N . TYR A 1 84 ? 28.003 -11.909 -19.149 1.00 79.44 84 TYR A N 1
ATOM 638 C CA . TYR A 1 84 ? 28.335 -11.815 -17.727 1.00 79.44 84 TYR A CA 1
ATOM 639 C C . TYR A 1 84 ? 28.000 -10.450 -17.094 1.00 79.44 84 TYR A C 1
ATOM 641 O O . TYR A 1 84 ? 27.528 -10.400 -15.955 1.00 79.44 84 TYR A O 1
ATOM 649 N N . ILE A 1 85 ? 28.223 -9.333 -17.801 1.00 83.62 85 ILE A N 1
ATOM 650 C CA . ILE A 1 85 ? 27.874 -7.994 -17.290 1.00 83.62 85 ILE A CA 1
ATOM 651 C C . ILE A 1 85 ? 26.349 -7.861 -17.172 1.00 83.62 85 ILE A C 1
ATOM 653 O O . ILE A 1 85 ? 25.857 -7.389 -16.145 1.00 83.62 85 ILE A O 1
ATOM 657 N N . VAL A 1 86 ? 25.605 -8.324 -18.181 1.00 87.75 86 VAL A N 1
ATOM 658 C CA . VAL A 1 86 ? 24.134 -8.286 -18.198 1.00 87.75 86 VAL A CA 1
ATOM 659 C C . VAL A 1 86 ? 23.537 -9.198 -17.121 1.00 87.75 86 VAL A C 1
ATOM 661 O O . VAL A 1 86 ? 22.670 -8.760 -16.367 1.00 87.75 86 VAL A O 1
ATOM 664 N N . GLU A 1 87 ? 24.038 -10.425 -16.965 1.00 85.75 87 GLU A N 1
ATOM 665 C CA . GLU A 1 87 ? 23.602 -11.359 -15.916 1.00 85.75 87 GLU A CA 1
ATOM 666 C C . GLU A 1 87 ? 23.751 -10.755 -14.514 1.00 85.75 87 GLU A C 1
ATOM 668 O O . GLU A 1 87 ? 22.822 -10.813 -13.703 1.00 85.75 87 GLU A O 1
ATOM 673 N N . ARG A 1 88 ? 24.893 -10.114 -14.232 1.00 84.25 88 ARG A N 1
ATOM 674 C CA . ARG A 1 88 ? 25.123 -9.437 -12.948 1.00 84.25 88 ARG A CA 1
ATOM 675 C C . ARG A 1 88 ? 24.206 -8.238 -12.741 1.00 84.25 88 ARG A C 1
ATOM 677 O O . ARG A 1 88 ? 23.735 -8.026 -11.622 1.00 84.25 88 ARG A O 1
ATOM 684 N N . GLN A 1 89 ? 23.936 -7.464 -13.791 1.00 84.81 89 GLN A N 1
ATOM 685 C CA . GLN A 1 89 ? 23.007 -6.336 -13.711 1.00 84.81 89 GLN A CA 1
ATOM 686 C C . GLN A 1 89 ? 21.572 -6.803 -13.430 1.00 84.81 89 GLN A C 1
ATOM 688 O O . GLN A 1 89 ? 20.924 -6.249 -12.542 1.00 84.81 89 GLN A O 1
ATOM 693 N N . ILE A 1 90 ? 21.104 -7.868 -14.088 1.00 91.25 90 ILE A N 1
ATOM 694 C CA . ILE A 1 90 ? 19.776 -8.455 -13.843 1.00 91.25 90 ILE A CA 1
ATOM 695 C C . ILE A 1 90 ? 19.676 -8.997 -12.413 1.00 91.25 90 ILE A C 1
ATOM 697 O O . ILE A 1 90 ? 18.685 -8.757 -11.721 1.00 91.25 90 ILE A O 1
ATOM 701 N N . GLN A 1 91 ? 20.713 -9.689 -11.930 1.00 91.00 91 GLN A N 1
ATOM 702 C CA . GLN A 1 91 ? 20.754 -10.179 -10.550 1.00 91.00 91 GLN A CA 1
ATOM 703 C C . GLN A 1 91 ? 20.671 -9.031 -9.539 1.00 91.00 91 GLN A C 1
ATOM 705 O O . GLN A 1 91 ? 19.893 -9.109 -8.586 1.00 91.00 91 GLN A O 1
ATOM 710 N N . MET A 1 92 ? 21.423 -7.948 -9.754 1.00 91.75 92 MET A N 1
ATOM 711 C CA . MET A 1 92 ? 21.362 -6.764 -8.895 1.00 91.75 92 MET A CA 1
ATOM 712 C C . MET A 1 92 ? 19.965 -6.124 -8.916 1.00 91.75 92 MET A C 1
ATOM 714 O O . MET A 1 92 ? 19.431 -5.792 -7.855 1.00 91.75 92 MET A O 1
ATOM 718 N N . GLN A 1 93 ? 19.346 -5.996 -10.093 1.00 88.62 93 GLN A N 1
ATOM 719 C CA . GLN A 1 93 ? 17.995 -5.446 -10.240 1.00 88.62 93 GLN A CA 1
ATOM 720 C C . GLN A 1 93 ? 16.938 -6.304 -9.538 1.00 88.62 93 GLN A C 1
ATOM 722 O O . GLN A 1 93 ? 16.088 -5.760 -8.831 1.00 88.62 93 GLN A O 1
ATOM 727 N N . ASN A 1 94 ? 17.013 -7.630 -9.663 1.00 91.94 94 ASN A N 1
ATOM 728 C CA . ASN A 1 94 ? 16.101 -8.543 -8.973 1.00 91.94 94 ASN A CA 1
ATOM 729 C C . ASN A 1 94 ? 16.243 -8.422 -7.454 1.00 91.94 94 ASN A C 1
ATOM 731 O O . ASN A 1 94 ? 15.242 -8.264 -6.758 1.00 91.94 94 ASN A O 1
ATOM 735 N N . GLN A 1 95 ? 17.476 -8.381 -6.942 1.00 90.81 95 GLN A N 1
ATOM 736 C CA . GLN A 1 95 ? 17.703 -8.189 -5.511 1.00 90.81 95 GLN A CA 1
ATOM 737 C C . GLN A 1 95 ? 17.183 -6.835 -5.010 1.00 90.81 95 GLN A C 1
ATOM 739 O O . GLN A 1 95 ? 16.620 -6.759 -3.919 1.00 90.81 95 GLN A O 1
ATOM 744 N N . MET A 1 96 ? 17.352 -5.755 -5.779 1.00 93.00 96 MET A N 1
ATOM 745 C CA . MET A 1 96 ? 16.788 -4.450 -5.418 1.00 93.00 96 MET A CA 1
ATOM 746 C C . MET A 1 96 ? 15.259 -4.477 -5.440 1.00 93.00 96 MET A C 1
ATOM 748 O O . MET A 1 96 ? 14.639 -3.992 -4.497 1.00 93.00 96 MET A O 1
ATOM 752 N N . ARG A 1 97 ? 14.636 -5.105 -6.445 1.00 91.12 97 ARG A N 1
ATOM 753 C CA . ARG A 1 97 ? 13.175 -5.265 -6.524 1.00 91.12 97 ARG A CA 1
ATOM 754 C C . ARG A 1 97 ? 12.625 -6.036 -5.323 1.00 91.12 97 ARG A C 1
ATOM 756 O O . ARG A 1 97 ? 11.663 -5.589 -4.700 1.00 91.12 97 ARG A O 1
ATOM 763 N N . GLU A 1 98 ? 13.252 -7.155 -4.970 1.00 91.56 98 GLU A N 1
ATOM 764 C CA . GLU A 1 98 ? 12.877 -7.958 -3.802 1.00 91.56 98 GLU A CA 1
ATOM 765 C C . GLU A 1 98 ? 13.009 -7.157 -2.503 1.00 91.56 98 GLU A C 1
ATOM 767 O O . GLU A 1 98 ? 12.089 -7.159 -1.684 1.00 91.56 98 GLU A O 1
ATOM 772 N N . ARG A 1 99 ? 14.107 -6.406 -2.336 1.00 93.69 99 ARG A N 1
ATOM 773 C CA . ARG A 1 99 ? 14.310 -5.527 -1.171 1.00 93.69 99 ARG A CA 1
ATOM 774 C C . ARG A 1 99 ? 13.265 -4.417 -1.097 1.00 93.69 99 ARG A C 1
ATOM 776 O O . ARG A 1 99 ? 12.744 -4.159 -0.016 1.00 93.69 99 ARG A O 1
ATOM 783 N N . MET A 1 100 ? 12.917 -3.796 -2.223 1.00 91.44 100 MET A N 1
ATOM 784 C CA . MET A 1 100 ? 11.883 -2.757 -2.276 1.00 91.44 100 MET A CA 1
ATOM 785 C C . MET A 1 100 ? 10.506 -3.324 -1.913 1.00 91.44 100 MET A C 1
ATOM 787 O O . MET A 1 100 ? 9.780 -2.710 -1.131 1.00 91.44 100 MET A O 1
ATOM 791 N N . MET A 1 101 ? 10.158 -4.522 -2.398 1.00 90.19 101 MET A N 1
ATOM 792 C CA . MET A 1 101 ? 8.923 -5.199 -1.982 1.00 90.19 101 MET A CA 1
ATOM 793 C C . MET A 1 101 ? 8.939 -5.565 -0.494 1.00 90.19 101 MET A C 1
ATOM 795 O O . MET A 1 101 ? 7.945 -5.343 0.199 1.00 90.19 101 MET A O 1
ATOM 799 N N . ALA A 1 102 ? 10.056 -6.088 0.015 1.00 92.56 102 ALA A N 1
ATOM 800 C CA . ALA A 1 102 ? 10.199 -6.425 1.428 1.00 92.56 102 ALA A CA 1
ATOM 801 C C . ALA A 1 102 ? 10.065 -5.184 2.326 1.00 92.56 102 ALA A C 1
ATOM 803 O O . ALA A 1 102 ? 9.382 -5.240 3.348 1.00 92.56 102 ALA A O 1
ATOM 804 N N . MET A 1 103 ? 10.643 -4.049 1.919 1.00 93.69 103 MET A N 1
ATOM 805 C CA . MET A 1 103 ? 10.524 -2.777 2.633 1.00 93.69 103 MET A CA 1
ATOM 806 C C . MET A 1 103 ? 9.073 -2.281 2.681 1.00 93.69 103 MET A C 1
ATOM 808 O O . MET A 1 103 ? 8.632 -1.816 3.730 1.00 93.69 103 MET A O 1
ATOM 812 N N . GLN A 1 104 ? 8.306 -2.413 1.592 1.00 90.62 104 GLN A N 1
ATOM 813 C CA . GLN A 1 104 ? 6.886 -2.034 1.589 1.00 90.62 104 GLN A CA 1
ATOM 814 C C . GLN A 1 104 ? 6.064 -2.862 2.585 1.00 90.62 104 GLN A C 1
ATOM 816 O O . GLN A 1 104 ? 5.276 -2.303 3.348 1.00 90.62 104 GLN A O 1
ATOM 821 N N . VAL A 1 105 ? 6.284 -4.180 2.631 1.00 91.25 105 VAL A N 1
ATOM 822 C CA . VAL A 1 105 ? 5.607 -5.066 3.594 1.00 91.25 105 VAL A CA 1
ATOM 823 C C . VAL A 1 105 ? 6.031 -4.744 5.029 1.00 91.25 105 VAL A C 1
ATOM 825 O O . VAL A 1 105 ? 5.188 -4.676 5.922 1.00 91.25 105 VAL A O 1
ATOM 828 N N . ALA A 1 106 ? 7.325 -4.509 5.259 1.00 94.31 106 ALA A N 1
ATOM 829 C CA . ALA A 1 106 ? 7.836 -4.122 6.571 1.00 94.31 106 ALA A CA 1
ATOM 830 C C . ALA A 1 106 ? 7.217 -2.799 7.051 1.00 94.31 106 ALA A C 1
ATOM 832 O O . ALA A 1 106 ? 6.751 -2.718 8.186 1.00 94.31 106 ALA A O 1
ATOM 833 N N . ARG A 1 107 ? 7.118 -1.798 6.167 1.00 92.69 107 ARG A N 1
ATOM 834 C CA . ARG A 1 107 ? 6.469 -0.514 6.460 1.00 92.69 107 ARG A CA 1
ATOM 835 C C . ARG A 1 107 ? 5.000 -0.687 6.844 1.00 92.69 107 ARG A C 1
ATOM 837 O O . ARG A 1 107 ? 4.550 -0.055 7.794 1.00 92.69 107 ARG A O 1
ATOM 844 N N . ALA A 1 108 ? 4.259 -1.534 6.132 1.00 92.06 108 ALA A N 1
ATOM 845 C CA . ALA A 1 108 ? 2.858 -1.800 6.454 1.00 92.06 108 ALA A CA 1
ATOM 846 C C . ALA A 1 108 ? 2.696 -2.444 7.845 1.00 92.06 108 ALA A C 1
ATOM 848 O O . ALA A 1 108 ? 1.802 -2.059 8.596 1.00 92.06 108 ALA A O 1
ATOM 849 N N . ARG A 1 109 ? 3.585 -3.376 8.220 1.00 94.44 109 ARG A N 1
ATOM 850 C CA . ARG A 1 109 ? 3.574 -4.015 9.550 1.00 94.44 109 ARG A CA 1
ATOM 851 C C . ARG A 1 109 ? 3.877 -3.030 10.674 1.00 94.44 109 ARG A C 1
ATOM 853 O O . ARG A 1 109 ? 3.171 -3.032 11.675 1.00 94.44 109 ARG A O 1
ATOM 860 N N . GLU A 1 110 ? 4.876 -2.173 10.488 1.00 95.12 110 GLU A N 1
ATOM 861 C CA . GLU A 1 110 ? 5.227 -1.160 11.487 1.00 95.12 110 GLU A CA 1
ATOM 862 C C . GLU A 1 110 ? 4.075 -0.169 11.708 1.00 95.12 110 GLU A C 1
ATOM 864 O O . GLU A 1 110 ? 3.691 0.112 12.843 1.00 95.12 110 GLU A O 1
ATOM 869 N N . LEU A 1 111 ? 3.440 0.285 10.621 1.00 93.06 111 LEU A N 1
ATOM 870 C CA . LEU A 1 111 ? 2.254 1.139 10.705 1.00 93.06 111 LEU A CA 1
ATOM 871 C C . LEU A 1 111 ? 1.087 0.438 11.406 1.00 93.06 111 LEU A C 1
ATOM 873 O O . LEU A 1 111 ? 0.393 1.073 12.196 1.00 93.06 111 LEU A O 1
ATOM 877 N N . LEU A 1 112 ? 0.872 -0.857 11.157 1.00 94.38 112 LEU A N 1
ATOM 878 C CA . LEU A 1 112 ? -0.167 -1.623 11.843 1.00 94.38 112 LEU A CA 1
ATOM 879 C C . LEU A 1 112 ? 0.083 -1.707 13.348 1.00 94.38 112 LEU A C 1
ATOM 881 O O . LEU A 1 112 ? -0.865 -1.543 14.111 1.00 94.38 112 LEU A O 1
ATOM 885 N N . TYR A 1 113 ? 1.321 -1.933 13.792 1.00 94.31 113 TYR A N 1
ATOM 886 C CA . TYR A 1 113 ? 1.626 -1.936 15.224 1.00 94.31 113 TYR A CA 1
ATOM 887 C C . TYR A 1 113 ? 1.414 -0.559 15.850 1.00 94.31 113 TYR A C 1
ATOM 889 O O . TYR A 1 113 ? 0.789 -0.452 16.910 1.00 94.31 113 TYR A O 1
ATOM 897 N N . TRP A 1 114 ? 1.849 0.497 15.163 1.00 93.75 114 TRP A N 1
ATOM 898 C CA . TRP A 1 114 ? 1.668 1.867 15.628 1.00 93.75 114 TRP A CA 1
ATOM 899 C C . TRP A 1 114 ? 0.180 2.239 15.752 1.00 93.75 114 TRP A C 1
ATOM 901 O O . TRP A 1 114 ? -0.288 2.565 16.844 1.00 93.75 114 TRP A O 1
ATOM 911 N N . PHE A 1 115 ? -0.605 2.088 14.680 1.00 92.69 115 PHE A N 1
ATOM 912 C CA . PHE A 1 115 ? -2.046 2.370 14.699 1.00 92.69 115 PHE A CA 1
ATOM 913 C C . PHE A 1 115 ? -2.837 1.395 15.575 1.00 92.69 115 PHE A C 1
ATOM 915 O O . PHE A 1 115 ? -3.820 1.794 16.195 1.00 92.69 115 PHE A O 1
ATOM 922 N N . GLY A 1 116 ? -2.420 0.133 15.651 1.00 94.00 116 GLY A N 1
ATOM 923 C CA . GLY A 1 116 ? -3.049 -0.885 16.487 1.00 94.00 116 GLY A CA 1
ATOM 924 C C . GLY A 1 116 ? -2.947 -0.548 17.973 1.00 94.00 116 GLY A C 1
ATOM 925 O O . GLY A 1 116 ? -3.939 -0.657 18.692 1.00 94.00 116 GLY A O 1
ATOM 926 N N . SER A 1 117 ? -1.789 -0.052 18.424 1.00 94.31 117 SER A N 1
ATOM 927 C CA . SER A 1 117 ? -1.607 0.413 19.805 1.00 94.31 117 SER A CA 1
ATOM 928 C C . SER A 1 117 ? -2.548 1.577 20.142 1.00 94.31 117 SER A C 1
ATOM 930 O O . SER A 1 117 ? -3.239 1.555 21.163 1.00 94.31 117 SER A O 1
ATOM 932 N N . PHE A 1 118 ? -2.664 2.543 19.226 1.00 93.75 118 PHE A N 1
ATOM 933 C CA . PHE A 1 118 ? -3.589 3.664 19.353 1.00 93.75 118 PHE A CA 1
ATOM 934 C C . PHE A 1 118 ? -5.054 3.205 19.340 1.00 93.75 118 PHE A C 1
ATOM 936 O O . PHE A 1 118 ? -5.837 3.665 20.165 1.00 93.75 118 PHE A O 1
ATOM 943 N N . TYR A 1 119 ? -5.424 2.262 18.467 1.00 95.00 119 TYR A N 1
ATOM 944 C CA . TYR A 1 119 ? -6.780 1.709 18.384 1.00 95.00 119 TYR A CA 1
ATOM 945 C C . TYR A 1 119 ? -7.203 1.031 19.688 1.00 95.00 119 TYR A C 1
ATOM 947 O O . TYR A 1 119 ? -8.317 1.256 20.158 1.00 95.00 119 TYR A O 1
ATOM 955 N N . VAL A 1 120 ? -6.313 0.249 20.308 1.00 95.50 120 VAL A N 1
ATOM 956 C CA . VAL A 1 120 ? -6.594 -0.404 21.595 1.00 95.50 120 VAL A CA 1
ATOM 957 C C . VAL A 1 120 ? -6.769 0.632 22.707 1.00 95.50 120 VAL A C 1
ATOM 959 O O . VAL A 1 120 ? -7.761 0.577 23.435 1.00 95.50 120 VAL A O 1
ATOM 962 N N . LEU A 1 121 ? -5.861 1.609 22.819 1.00 95.62 121 LEU A N 1
ATOM 963 C CA . LEU A 1 121 ? -5.957 2.669 23.832 1.00 95.62 121 LEU A CA 1
ATOM 964 C C . LEU A 1 121 ? -7.223 3.518 23.658 1.00 95.62 121 LEU A C 1
ATOM 966 O O . LEU A 1 121 ? -7.961 3.747 24.619 1.00 95.62 121 LEU A O 1
ATOM 970 N N . ALA A 1 122 ? -7.506 3.941 22.426 1.00 94.69 122 ALA A N 1
ATOM 971 C CA . ALA A 1 122 ? -8.692 4.716 22.094 1.00 94.69 122 ALA A CA 1
ATOM 972 C C . ALA A 1 122 ? -9.971 3.902 22.344 1.00 94.69 122 ALA A C 1
ATOM 974 O O . ALA A 1 122 ? -10.930 4.425 22.909 1.00 94.69 122 ALA A O 1
ATOM 975 N N . GLY A 1 123 ? -9.977 2.611 21.994 1.00 94.50 123 GLY A N 1
ATOM 976 C CA . GLY A 1 123 ? -11.086 1.695 22.254 1.00 94.50 123 GLY A CA 1
ATOM 977 C C . GLY A 1 123 ? -11.399 1.560 23.742 1.00 94.50 123 GLY A C 1
ATOM 978 O O . GLY A 1 123 ? -12.553 1.726 24.136 1.00 94.50 123 GLY A O 1
ATOM 979 N N . LEU A 1 124 ? -10.385 1.350 24.586 1.00 95.44 124 LEU A N 1
ATOM 980 C CA . LEU A 1 124 ? -10.563 1.298 26.041 1.00 95.44 124 LEU A CA 1
ATOM 981 C C . LEU A 1 124 ? -11.114 2.619 26.599 1.00 95.44 124 LEU A C 1
ATOM 983 O O . LEU A 1 124 ? -12.066 2.603 27.384 1.00 95.44 124 LEU A O 1
ATOM 987 N N . GLY A 1 125 ? -10.570 3.757 26.155 1.00 94.69 125 GLY A N 1
ATOM 988 C CA . GLY A 1 125 ? -11.046 5.083 26.554 1.00 94.69 125 GLY A CA 1
ATOM 989 C C . GLY A 1 125 ? -12.502 5.337 26.151 1.00 94.69 125 GLY A C 1
ATOM 990 O O . GLY A 1 125 ? -13.299 5.818 26.958 1.00 94.69 125 GLY A O 1
ATOM 991 N N . MET A 1 126 ? -12.884 4.948 24.935 1.00 93.56 126 MET A N 1
ATOM 992 C CA . MET A 1 126 ? -14.251 5.098 24.432 1.00 93.56 126 MET A CA 1
ATOM 993 C C . MET A 1 126 ? -15.243 4.162 25.126 1.00 93.56 126 MET A C 1
ATOM 995 O O . MET A 1 126 ? -16.349 4.594 25.444 1.00 93.56 126 MET A O 1
ATOM 999 N N . ILE A 1 127 ? -14.862 2.916 25.427 1.00 93.88 127 ILE A N 1
ATOM 1000 C CA . ILE A 1 127 ? -15.704 1.984 26.196 1.00 93.88 127 ILE A CA 1
ATOM 1001 C C . ILE A 1 127 ? -15.933 2.521 27.615 1.00 93.88 127 ILE A C 1
ATOM 1003 O O . ILE A 1 127 ? -17.068 2.532 28.102 1.00 93.88 127 ILE A O 1
ATOM 1007 N N . ALA A 1 128 ? -14.881 3.019 28.274 1.00 95.25 128 ALA A N 1
ATOM 1008 C CA . ALA A 1 128 ? -14.999 3.653 29.585 1.00 95.25 128 ALA A CA 1
ATOM 1009 C C . ALA A 1 128 ? -15.892 4.909 29.532 1.00 95.25 128 ALA A C 1
ATOM 1011 O O . ALA A 1 128 ? -16.794 5.063 30.361 1.00 95.25 128 ALA A O 1
ATOM 1012 N N . GLY A 1 129 ? -15.707 5.758 28.516 1.00 93.25 129 GLY A N 1
ATOM 1013 C CA . GLY A 1 129 ? -16.516 6.956 28.284 1.00 93.25 129 GLY A CA 1
ATOM 1014 C C . GLY A 1 129 ? -17.989 6.647 28.007 1.00 93.25 129 GLY A C 1
ATOM 1015 O O . GLY A 1 129 ? -18.871 7.297 28.577 1.00 93.25 129 GLY A O 1
ATOM 1016 N N . PHE A 1 130 ? -18.274 5.615 27.208 1.00 94.69 130 PHE A N 1
ATOM 1017 C CA . PHE A 1 130 ? -19.630 5.133 26.937 1.00 94.69 130 PHE A CA 1
ATOM 1018 C C . PHE A 1 130 ? -20.315 4.645 28.216 1.00 94.69 130 PHE A C 1
ATOM 1020 O O . PHE A 1 130 ? -21.486 4.951 28.449 1.00 94.69 130 PHE A O 1
ATOM 1027 N N . ARG A 1 131 ? -19.576 3.956 29.094 1.00 94.25 131 ARG A N 1
ATOM 1028 C CA . ARG A 1 131 ? -20.111 3.477 30.375 1.00 94.25 131 ARG A CA 1
ATOM 1029 C C . ARG A 1 131 ? -20.526 4.622 31.305 1.00 94.25 131 ARG A C 1
ATOM 1031 O O . ARG A 1 131 ? -21.506 4.468 32.030 1.00 94.25 131 ARG A O 1
ATOM 1038 N N . HIS A 1 132 ? -19.833 5.762 31.243 1.00 93.25 132 HIS A N 1
ATOM 1039 C CA . HIS A 1 132 ? -20.150 6.955 32.034 1.00 93.25 132 HIS A CA 1
ATOM 1040 C C . HIS A 1 132 ? -21.274 7.808 31.421 1.00 93.25 132 HIS A C 1
ATOM 1042 O O . HIS A 1 132 ? -22.194 8.218 32.119 1.00 93.25 132 HIS A O 1
ATOM 1048 N N . THR A 1 133 ? -21.227 8.080 30.113 1.00 92.50 133 THR A N 1
ATOM 1049 C CA . THR A 1 133 ? -22.179 9.001 29.454 1.00 92.50 133 THR A CA 1
ATOM 1050 C C . THR A 1 133 ? -23.432 8.331 28.895 1.00 92.50 133 THR A C 1
ATOM 1052 O O . THR A 1 133 ? -24.394 9.042 28.614 1.00 92.50 133 THR A O 1
ATOM 1055 N N . ARG A 1 134 ? -23.443 7.000 28.706 1.00 91.94 134 ARG A N 1
ATOM 1056 C CA . ARG A 1 134 ? -24.541 6.213 28.095 1.00 91.94 134 ARG A CA 1
ATOM 1057 C C . ARG A 1 134 ? -24.947 6.669 26.680 1.00 91.94 134 ARG A C 1
ATOM 1059 O O . ARG A 1 134 ? -25.980 6.243 26.170 1.00 91.94 134 ARG A O 1
ATOM 1066 N N . LYS A 1 135 ? -24.153 7.525 26.030 1.00 91.56 135 LYS A N 1
ATOM 1067 C CA . LYS A 1 135 ? -24.433 8.070 24.694 1.00 91.56 135 LYS A CA 1
ATOM 1068 C C . LYS A 1 135 ? -23.684 7.261 23.634 1.00 91.56 135 LYS A C 1
ATOM 1070 O O . LYS A 1 135 ? -22.453 7.281 23.644 1.00 91.56 135 LYS A O 1
ATOM 1075 N N . PRO A 1 136 ? -24.372 6.617 22.674 1.00 89.00 136 PRO A N 1
ATOM 1076 C CA . PRO A 1 136 ? -23.710 5.805 21.647 1.00 89.00 136 PRO A CA 1
ATOM 1077 C C . PRO A 1 136 ? -22.813 6.627 20.711 1.00 89.00 136 PRO A C 1
ATOM 1079 O O . PRO A 1 136 ? -21.874 6.084 20.139 1.00 89.00 136 PRO A O 1
ATOM 1082 N N . GLY A 1 137 ? -23.027 7.945 20.614 1.00 92.94 137 GLY A N 1
ATOM 1083 C CA . GLY A 1 137 ? -22.182 8.846 19.822 1.00 92.94 137 GLY A CA 1
ATOM 1084 C C . GLY A 1 137 ? -20.708 8.878 20.249 1.00 92.94 137 GLY A C 1
ATOM 1085 O O . GLY A 1 137 ? -19.855 9.192 19.428 1.00 92.94 137 GLY A O 1
ATOM 1086 N N . VAL A 1 138 ? -20.379 8.483 21.485 1.00 92.38 138 VAL A N 1
ATOM 1087 C CA . VAL A 1 138 ? -18.982 8.376 21.956 1.00 92.38 138 VAL A CA 1
ATOM 1088 C C . VAL A 1 138 ? -18.210 7.272 21.221 1.00 92.38 138 VAL A C 1
ATOM 1090 O O . VAL A 1 138 ? -16.990 7.344 21.118 1.00 92.38 138 VAL A O 1
ATOM 1093 N N . LEU A 1 139 ? -18.911 6.280 20.662 1.00 92.06 139 LEU A N 1
ATOM 1094 C CA . LEU A 1 139 ? -18.320 5.197 19.872 1.00 92.06 139 LEU A CA 1
ATOM 1095 C C . LEU A 1 139 ? -18.219 5.537 18.378 1.00 92.06 139 LEU A C 1
ATOM 1097 O O . LEU A 1 139 ? -17.585 4.794 17.638 1.00 92.06 139 LEU A O 1
ATOM 1101 N N . ALA A 1 140 ? -18.804 6.649 17.918 1.00 93.19 140 ALA A N 1
ATOM 1102 C CA . ALA A 1 140 ? -18.769 7.044 16.510 1.00 93.19 140 ALA A CA 1
ATOM 1103 C C . ALA A 1 140 ? -17.349 7.063 15.896 1.00 93.19 140 ALA A C 1
ATOM 1105 O O . ALA A 1 140 ? -17.192 6.530 14.795 1.00 93.19 140 ALA A O 1
ATOM 1106 N N . PRO A 1 141 ? -16.296 7.578 16.570 1.00 90.62 141 PRO A N 1
ATOM 1107 C CA . PRO A 1 141 ? -14.953 7.576 15.995 1.00 90.62 141 PRO A CA 1
ATOM 1108 C C . PRO A 1 141 ? -14.306 6.185 15.898 1.00 90.62 141 PRO A C 1
ATOM 1110 O O . PRO A 1 141 ? -13.340 6.050 15.151 1.00 90.62 141 PRO A O 1
ATOM 1113 N N . LEU A 1 142 ? -14.831 5.132 16.546 1.00 92.31 142 LEU A N 1
ATOM 1114 C CA . LEU A 1 142 ? -14.323 3.763 16.342 1.00 92.31 142 LEU A CA 1
ATOM 1115 C C . LEU A 1 142 ? -14.495 3.291 14.903 1.00 92.31 142 LEU A C 1
ATOM 1117 O O . LEU A 1 142 ? -13.672 2.517 14.425 1.00 92.31 142 LEU A O 1
ATOM 1121 N N . LEU A 1 143 ? -15.544 3.738 14.215 1.00 92.94 143 LEU A N 1
ATOM 1122 C CA . LEU A 1 143 ? -15.860 3.265 12.874 1.00 92.94 143 LEU A CA 1
ATOM 1123 C C . LEU A 1 143 ? -14.792 3.685 11.845 1.00 92.94 143 LEU A C 1
ATOM 1125 O O . LEU A 1 143 ? -14.171 2.789 11.267 1.00 92.94 143 LEU A O 1
ATOM 1129 N N . PRO A 1 144 ? -14.456 4.981 11.671 1.00 93.69 144 PRO A N 1
ATOM 1130 C CA . PRO A 1 144 ? -13.361 5.372 10.782 1.00 93.69 144 PRO A CA 1
ATOM 1131 C C . PRO A 1 144 ? -12.000 4.829 11.247 1.00 93.69 144 PRO A C 1
ATOM 1133 O O . PRO A 1 144 ? -11.185 4.436 10.415 1.00 93.69 144 PRO A O 1
ATOM 1136 N N . LEU A 1 145 ? -11.756 4.733 12.560 1.00 92.81 145 LEU A N 1
ATOM 1137 C CA . LEU A 1 145 ? -10.489 4.215 13.097 1.00 92.81 145 LEU A CA 1
ATOM 1138 C C . LEU A 1 145 ? -10.319 2.718 12.785 1.00 92.81 145 LEU A C 1
ATOM 1140 O O . LEU A 1 145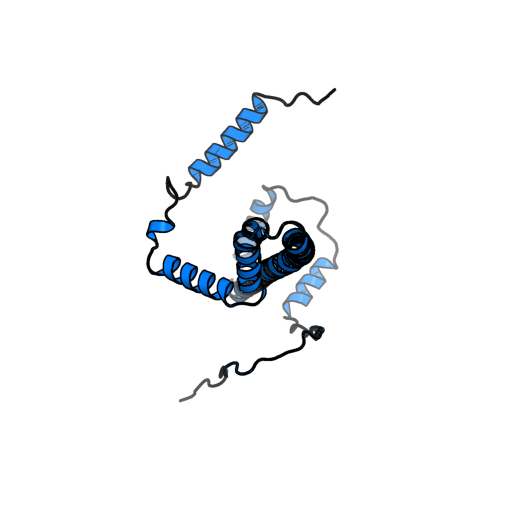 ? -9.258 2.292 12.331 1.00 92.81 145 LEU A O 1
ATOM 1144 N N . SER A 1 146 ? -11.384 1.928 12.951 1.00 93.94 146 SER A N 1
ATOM 1145 C CA . SER A 1 146 ? -11.401 0.501 12.609 1.00 93.94 146 SER A CA 1
ATOM 1146 C C . SER A 1 146 ? -11.208 0.266 11.114 1.00 93.94 146 SER A C 1
ATOM 1148 O O . SER A 1 146 ? -10.472 -0.643 10.740 1.00 93.94 146 SER A O 1
ATOM 1150 N N . PHE A 1 147 ? -11.787 1.118 10.261 1.00 94.56 147 PHE A N 1
ATOM 1151 C CA . PHE A 1 147 ? -11.618 1.032 8.814 1.00 94.56 147 PHE A CA 1
ATOM 1152 C C . PHE A 1 147 ? -10.150 1.205 8.403 1.00 94.56 147 PHE A C 1
ATOM 1154 O O . PHE A 1 147 ? -9.624 0.403 7.630 1.00 94.56 147 PHE A O 1
ATOM 1161 N N . VAL A 1 148 ? -9.458 2.200 8.969 1.00 93.88 148 VAL A N 1
ATOM 1162 C CA . VAL A 1 148 ? -8.029 2.422 8.699 1.00 93.88 148 VAL A CA 1
ATOM 1163 C C . VAL A 1 148 ? -7.190 1.239 9.187 1.00 93.88 148 VAL A C 1
ATOM 1165 O O . VAL A 1 148 ? -6.350 0.743 8.439 1.00 93.88 148 VAL A O 1
ATOM 1168 N N . VAL A 1 149 ? -7.423 0.740 10.404 1.00 94.31 149 VAL A N 1
ATOM 1169 C CA . VAL A 1 149 ? -6.667 -0.407 10.943 1.00 94.31 149 VAL A CA 1
ATOM 1170 C C . VAL A 1 149 ? -6.900 -1.672 10.115 1.00 94.31 149 VAL A C 1
ATOM 1172 O O . VAL A 1 149 ? -5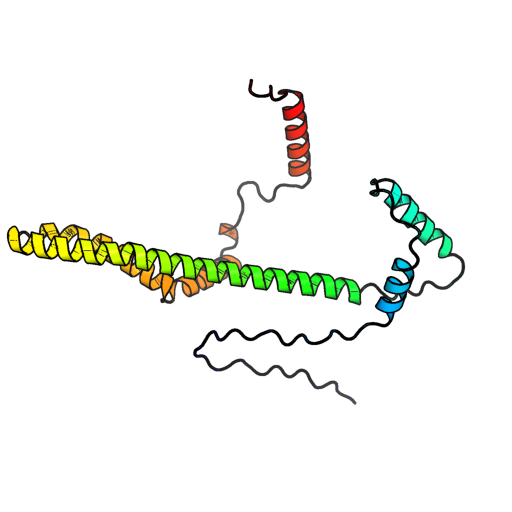.939 -2.365 9.781 1.00 94.31 149 VAL A O 1
ATOM 1175 N N . ALA A 1 150 ? -8.146 -1.951 9.726 1.00 93.62 150 ALA A N 1
ATOM 1176 C CA . ALA A 1 150 ? -8.486 -3.089 8.875 1.00 93.62 150 ALA A CA 1
ATOM 1177 C C . ALA A 1 150 ? -7.809 -2.993 7.500 1.00 93.62 150 ALA A C 1
ATOM 1179 O O . ALA A 1 150 ? -7.265 -3.982 7.007 1.00 93.62 150 ALA A O 1
ATOM 1180 N N . TYR A 1 151 ? -7.765 -1.793 6.913 1.00 93.00 151 TYR A N 1
ATOM 1181 C CA . TYR A 1 151 ? -7.044 -1.547 5.666 1.00 93.00 151 TYR A CA 1
ATOM 1182 C C . TYR A 1 151 ? -5.545 -1.851 5.801 1.00 93.00 151 TYR A C 1
ATOM 1184 O O . TYR A 1 151 ? -4.970 -2.535 4.951 1.00 93.00 151 TYR A O 1
ATOM 1192 N N . GLN A 1 152 ? -4.911 -1.392 6.886 1.00 93.25 152 GLN A N 1
ATOM 1193 C CA . GLN A 1 152 ? -3.493 -1.675 7.119 1.00 93.25 152 GLN A CA 1
ATOM 1194 C C . GLN A 1 152 ? -3.234 -3.158 7.403 1.00 93.25 152 GLN A C 1
ATOM 1196 O O . GLN A 1 152 ? -2.197 -3.684 7.000 1.00 93.25 152 GLN A O 1
ATOM 1201 N N . ALA A 1 153 ? -4.183 -3.859 8.027 1.00 93.69 153 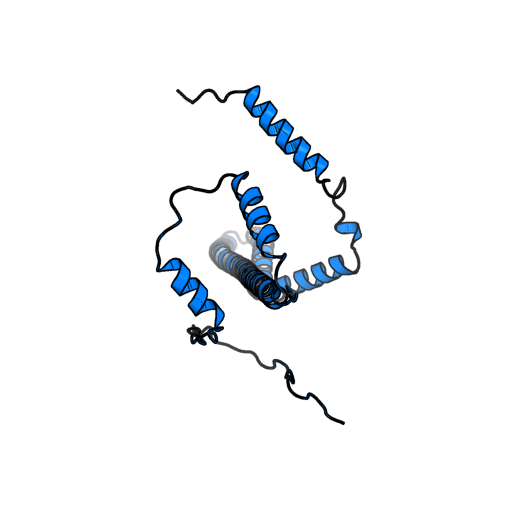ALA A N 1
ATOM 1202 C CA . ALA A 1 153 ? -4.094 -5.302 8.238 1.00 93.69 153 ALA A CA 1
ATOM 1203 C C . ALA A 1 153 ? -4.109 -6.083 6.918 1.00 93.69 153 ALA A C 1
ATOM 1205 O O . ALA A 1 153 ? -3.258 -6.954 6.714 1.00 93.69 153 ALA A O 1
ATOM 1206 N N . ASP A 1 154 ? -4.999 -5.720 5.991 1.00 93.38 154 ASP A N 1
ATOM 1207 C CA . ASP A 1 154 ? -5.047 -6.318 4.651 1.00 93.38 154 ASP A CA 1
ATOM 1208 C C . ASP A 1 154 ? -3.781 -5.992 3.831 1.00 93.38 154 ASP A C 1
ATOM 1210 O O . ASP A 1 154 ? -3.302 -6.822 3.059 1.00 93.38 154 ASP A O 1
ATOM 1214 N N . MET A 1 155 ? -3.165 -4.824 4.042 1.00 91.00 155 MET A N 1
ATOM 1215 C CA . MET A 1 155 ? -1.867 -4.497 3.435 1.00 91.00 155 MET A CA 1
ATOM 1216 C C . MET A 1 155 ? -0.679 -5.266 4.035 1.00 91.00 155 MET A C 1
ATOM 1218 O O . MET A 1 155 ? 0.247 -5.611 3.301 1.00 91.00 155 MET A O 1
ATOM 1222 N N . ALA A 1 156 ? -0.671 -5.514 5.347 1.00 91.69 156 ALA A N 1
ATOM 1223 C CA . ALA A 1 156 ? 0.454 -6.137 6.048 1.00 91.69 156 ALA A CA 1
ATOM 1224 C C . ALA A 1 156 ? 0.478 -7.674 5.943 1.00 91.69 156 ALA A C 1
ATOM 1226 O O . ALA A 1 156 ? 1.560 -8.273 5.880 1.00 91.69 156 ALA A O 1
ATOM 1227 N N . TYR A 1 157 ? -0.702 -8.303 5.950 1.00 90.69 157 TYR A N 1
ATOM 1228 C CA . TYR A 1 157 ? -0.862 -9.763 5.974 1.00 90.69 157 TYR A CA 1
ATOM 1229 C C . TYR A 1 157 ? -1.813 -10.306 4.905 1.00 90.69 157 TYR A C 1
ATOM 1231 O O . TYR A 1 157 ? -1.754 -11.496 4.601 1.00 90.69 157 TYR A O 1
ATOM 1239 N N . GLY A 1 158 ? -2.690 -9.466 4.358 1.00 88.81 158 GLY A N 1
ATOM 1240 C CA . GLY A 1 158 ? -3.680 -9.869 3.368 1.00 88.81 158 GLY A CA 1
ATOM 1241 C C . GLY A 1 158 ? -3.150 -9.912 1.936 1.00 88.81 158 GLY A C 1
ATOM 1242 O O . GLY A 1 158 ? -1.950 -9.830 1.660 1.00 88.81 158 GLY A O 1
ATOM 1243 N N . ASN A 1 159 ? -4.082 -10.045 0.991 1.00 90.88 159 ASN A N 1
ATOM 1244 C CA . ASN A 1 159 ? -3.777 -10.211 -0.433 1.00 90.88 159 ASN A CA 1
ATOM 1245 C C . ASN A 1 159 ? -3.767 -8.874 -1.199 1.00 90.88 159 ASN A C 1
ATOM 1247 O O . ASN A 1 159 ? -3.671 -8.856 -2.429 1.00 90.88 159 ASN A O 1
ATOM 1251 N N . LYS A 1 160 ? -3.882 -7.733 -0.501 1.00 90.62 160 LYS A N 1
ATOM 1252 C CA . LYS A 1 160 ? -4.013 -6.414 -1.138 1.00 90.62 160 LYS A CA 1
ATOM 1253 C C . LYS A 1 160 ? -2.856 -6.088 -2.072 1.00 90.62 160 LYS A C 1
ATOM 1255 O O . LYS A 1 160 ? -3.084 -5.642 -3.191 1.00 90.62 160 LYS A O 1
ATOM 1260 N N . LEU A 1 161 ? -1.623 -6.340 -1.632 1.00 90.25 161 LEU A N 1
ATOM 1261 C CA . LEU A 1 161 ? -0.431 -6.081 -2.443 1.00 90.25 161 LEU A CA 1
ATOM 1262 C C . LEU A 1 161 ? -0.382 -6.951 -3.699 1.00 90.25 161 LEU A C 1
ATOM 1264 O O . LEU A 1 161 ? 0.083 -6.492 -4.735 1.00 90.25 161 LEU A O 1
ATOM 1268 N N . HIS A 1 162 ? -0.867 -8.189 -3.631 1.00 90.88 162 HIS A N 1
ATOM 1269 C CA . HIS A 1 162 ? -0.947 -9.050 -4.807 1.00 90.88 162 HIS A CA 1
ATOM 1270 C C . HIS A 1 162 ? -2.002 -8.545 -5.793 1.00 90.88 162 HIS A C 1
ATOM 1272 O O . HIS A 1 162 ? -1.716 -8.451 -6.979 1.00 90.88 162 HIS A O 1
ATOM 1278 N N . ARG A 1 163 ? -3.174 -8.120 -5.304 1.00 92.88 163 ARG A N 1
ATOM 1279 C CA . ARG A 1 163 ? -4.204 -7.499 -6.149 1.00 92.88 163 ARG A CA 1
ATOM 1280 C C . ARG A 1 163 ? -3.708 -6.235 -6.846 1.00 92.88 163 ARG A C 1
ATOM 1282 O O . ARG A 1 163 ? -3.957 -6.071 -8.027 1.00 92.88 163 ARG A O 1
ATOM 1289 N N . ILE A 1 164 ? -2.977 -5.373 -6.136 1.00 92.25 164 ILE A N 1
ATOM 1290 C CA . ILE A 1 164 ? -2.377 -4.167 -6.730 1.00 92.25 164 ILE A CA 1
ATOM 1291 C C . ILE A 1 164 ? -1.372 -4.540 -7.828 1.00 92.25 164 ILE A C 1
ATOM 1293 O O . ILE A 1 164 ? -1.305 -3.859 -8.843 1.00 92.25 164 ILE A O 1
ATOM 1297 N N . ARG A 1 165 ? -0.597 -5.619 -7.647 1.00 91.19 165 ARG A N 1
ATOM 1298 C CA . ARG A 1 165 ? 0.324 -6.104 -8.689 1.00 91.19 165 ARG A CA 1
ATOM 1299 C C . ARG A 1 165 ? -0.422 -6.615 -9.918 1.00 91.19 165 ARG A C 1
ATOM 1301 O O . ARG A 1 165 ? -0.038 -6.244 -11.015 1.00 91.19 165 ARG A O 1
ATOM 1308 N N . LEU A 1 166 ? -1.478 -7.406 -9.730 1.00 94.62 166 LEU A N 1
ATOM 1309 C CA . LEU A 1 166 ? -2.312 -7.889 -10.835 1.00 94.62 166 LEU A CA 1
ATOM 1310 C C . LEU A 1 166 ? -2.961 -6.731 -11.597 1.00 94.62 166 LEU A C 1
ATOM 1312 O O . LEU A 1 166 ? -2.959 -6.727 -12.820 1.00 94.62 166 LEU A O 1
ATOM 1316 N N . GLU A 1 167 ? -3.452 -5.721 -10.880 1.00 94.50 167 GLU A N 1
ATOM 1317 C CA . GLU A 1 167 ? -4.004 -4.520 -11.505 1.00 94.50 167 GLU A CA 1
ATOM 1318 C C . GLU A 1 167 ? -2.932 -3.758 -12.293 1.00 94.50 167 GLU A C 1
ATOM 1320 O O . GLU A 1 167 ? -3.157 -3.358 -13.427 1.00 94.50 167 GLU A O 1
ATOM 1325 N N . ALA A 1 168 ? -1.727 -3.608 -11.734 1.00 93.31 168 ALA A N 1
ATOM 1326 C CA . ALA A 1 168 ? -0.617 -2.976 -12.443 1.00 93.31 168 ALA A CA 1
ATOM 1327 C C . ALA A 1 168 ? -0.221 -3.752 -13.713 1.00 93.31 168 ALA A C 1
ATOM 1329 O O . ALA A 1 168 ? 0.093 -3.139 -14.730 1.00 93.31 168 ALA A O 1
ATOM 1330 N N . GLU A 1 169 ? -0.248 -5.087 -13.674 1.00 94.31 169 GLU A N 1
ATOM 1331 C CA . GLU A 1 169 ? -0.036 -5.937 -14.851 1.00 94.31 169 GLU A CA 1
ATOM 1332 C C . GLU A 1 169 ? -1.144 -5.745 -15.893 1.00 94.31 169 GLU A C 1
ATOM 1334 O O . GLU A 1 169 ? -0.834 -5.623 -17.077 1.00 94.31 169 GLU A O 1
ATOM 1339 N N . ASN A 1 170 ? -2.404 -5.640 -15.458 1.00 95.00 170 ASN A N 1
ATOM 1340 C CA . ASN A 1 170 ? -3.538 -5.352 -16.333 1.00 95.00 170 ASN A CA 1
ATOM 1341 C C . ASN A 1 170 ? -3.367 -4.002 -17.043 1.00 95.00 170 ASN A C 1
ATOM 1343 O O . ASN A 1 170 ? -3.454 -3.940 -18.267 1.00 95.00 170 ASN A O 1
ATOM 1347 N N . ILE A 1 171 ? -3.025 -2.943 -16.305 1.00 94.69 171 ILE A N 1
ATOM 1348 C CA . ILE A 1 171 ? -2.838 -1.609 -16.890 1.00 94.69 171 ILE A CA 1
ATOM 1349 C C . ILE A 1 171 ? -1.678 -1.624 -17.901 1.00 94.69 171 ILE A C 1
ATOM 1351 O O . ILE A 1 171 ? -1.808 -1.103 -19.006 1.00 94.69 171 ILE A O 1
ATOM 1355 N N . MET A 1 172 ? -0.560 -2.284 -17.575 1.00 92.38 172 MET A N 1
ATOM 1356 C CA . MET A 1 172 ? 0.580 -2.393 -18.494 1.00 92.38 172 MET A CA 1
ATOM 1357 C C . MET A 1 172 ? 0.271 -3.176 -19.781 1.00 92.38 172 MET A C 1
ATOM 1359 O O . MET A 1 172 ? 0.961 -2.979 -20.776 1.00 92.38 172 MET A O 1
ATOM 1363 N N . GLN A 1 173 ? -0.705 -4.086 -19.768 1.00 92.81 173 GLN A N 1
ATOM 1364 C CA . GLN A 1 173 ? -1.033 -4.929 -20.924 1.00 92.81 173 GLN A CA 1
ATOM 1365 C C . GLN A 1 173 ? -2.199 -4.388 -21.753 1.00 92.81 173 GLN A C 1
ATOM 1367 O O . GLN A 1 173 ? -2.170 -4.498 -22.978 1.00 92.81 173 GLN A O 1
ATOM 1372 N N . PHE A 1 174 ? -3.218 -3.833 -21.098 1.00 94.25 174 PHE A N 1
ATOM 1373 C CA . PHE A 1 174 ? -4.503 -3.521 -21.724 1.00 94.25 174 PHE A CA 1
ATOM 1374 C C . PHE A 1 174 ? -4.838 -2.026 -21.729 1.00 94.25 174 PHE A C 1
ATOM 1376 O O . PHE A 1 174 ? -5.670 -1.609 -22.528 1.00 94.25 174 PHE A O 1
ATOM 1383 N N . GLU A 1 175 ? -4.187 -1.214 -20.890 1.00 91.62 175 GLU A N 1
ATOM 1384 C CA . GLU A 1 175 ? -4.518 0.206 -20.695 1.00 91.62 175 GLU A CA 1
ATOM 1385 C C . GLU A 1 175 ? -3.269 1.095 -20.823 1.00 91.62 175 GLU A C 1
ATOM 1387 O O . GLU A 1 175 ? -2.992 1.953 -19.985 1.00 91.62 175 GLU A O 1
ATOM 1392 N N . MET A 1 176 ? -2.483 0.886 -21.886 1.00 86.38 176 MET A N 1
ATOM 1393 C CA . MET A 1 176 ? -1.233 1.628 -22.116 1.00 86.38 176 MET A CA 1
ATOM 1394 C C . MET A 1 176 ? -1.432 3.145 -22.224 1.00 86.38 176 MET A C 1
ATOM 1396 O O . MET A 1 176 ? -0.545 3.894 -21.817 1.00 86.38 176 MET A O 1
ATOM 1400 N N . ASP A 1 177 ? -2.603 3.591 -22.680 1.00 87.19 177 ASP A N 1
ATOM 1401 C 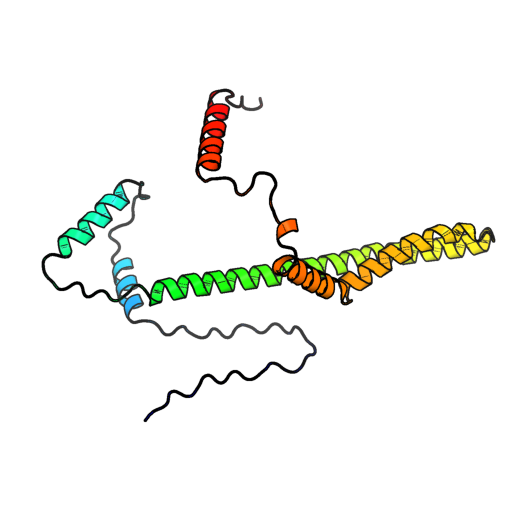CA . ASP A 1 177 ? -2.950 5.011 -22.801 1.00 87.19 177 ASP A CA 1
ATOM 1402 C C . ASP A 1 177 ? -2.917 5.741 -21.439 1.00 87.19 177 ASP A C 1
ATOM 1404 O O . ASP A 1 177 ? -2.643 6.938 -21.380 1.00 87.19 177 ASP A O 1
ATOM 1408 N N . LEU A 1 178 ? -3.117 5.034 -20.312 1.00 86.56 178 LEU A N 1
ATOM 1409 C CA . LEU A 1 178 ? -3.015 5.612 -18.960 1.00 86.56 178 LEU A CA 1
ATOM 1410 C C . LEU A 1 178 ? -1.567 5.911 -18.538 1.00 86.56 178 LEU A C 1
ATOM 1412 O O . LEU A 1 178 ? -1.349 6.638 -17.565 1.00 86.56 178 LEU A O 1
ATOM 1416 N N . LEU A 1 179 ? -0.578 5.330 -19.222 1.00 85.38 179 LEU A N 1
ATOM 1417 C CA . LEU A 1 179 ? 0.844 5.498 -18.915 1.00 85.38 179 LEU A CA 1
ATOM 1418 C C . LEU A 1 179 ? 1.513 6.584 -19.767 1.00 85.38 179 LEU A C 1
ATOM 1420 O O . LEU A 1 179 ? 2.701 6.857 -19.565 1.00 85.38 179 LEU A O 1
ATOM 1424 N N . GLU A 1 180 ? 0.796 7.204 -20.707 1.00 84.19 180 GLU A N 1
ATOM 1425 C CA . GLU A 1 180 ? 1.369 8.250 -21.548 1.00 84.19 180 GLU A CA 1
ATOM 1426 C C . GLU A 1 180 ? 1.747 9.481 -20.715 1.00 84.19 180 GLU A C 1
ATOM 1428 O O . GLU A 1 180 ? 0.931 10.088 -20.018 1.00 84.19 180 GLU A O 1
ATOM 1433 N N . LEU A 1 181 ? 3.024 9.867 -20.779 1.00 82.12 181 LEU A N 1
ATOM 1434 C CA . LEU A 1 181 ? 3.485 11.092 -20.137 1.00 82.12 181 LEU A CA 1
ATOM 1435 C C . LEU A 1 181 ? 2.951 12.313 -20.901 1.00 82.12 181 LEU A C 1
ATOM 1437 O O . LEU A 1 181 ? 3.103 12.371 -22.127 1.00 82.12 181 LEU A O 1
ATOM 1441 N N . PRO A 1 182 ? 2.434 13.344 -20.204 1.00 74.06 182 PRO A N 1
ATOM 1442 C CA . PRO A 1 182 ? 2.130 14.609 -20.856 1.00 74.06 182 PRO A CA 1
ATOM 1443 C C . PRO A 1 182 ? 3.422 15.189 -21.457 1.00 74.06 182 PRO A C 1
ATOM 1445 O O . PRO A 1 182 ? 4.444 15.264 -20.776 1.00 74.06 182 PRO A O 1
ATOM 1448 N N . CYS A 1 183 ? 3.366 15.583 -22.735 1.00 72.38 183 CYS A N 1
ATOM 1449 C CA . CYS A 1 183 ? 4.497 16.033 -23.571 1.00 72.38 183 CYS A CA 1
ATOM 1450 C C . CYS A 1 183 ? 5.477 14.942 -24.055 1.00 72.38 183 CYS A C 1
ATOM 1452 O O . CYS A 1 183 ? 6.493 15.278 -24.667 1.00 72.38 183 CYS A O 1
ATOM 1454 N N . GLY A 1 184 ? 5.160 13.657 -23.866 1.00 74.75 184 GLY A N 1
ATOM 1455 C CA . GLY A 1 184 ? 5.967 12.544 -24.369 1.00 74.75 184 GLY A CA 1
ATOM 1456 C C . GLY A 1 184 ? 7.325 12.399 -23.672 1.00 74.75 184 GLY A C 1
ATOM 1457 O O . GLY A 1 184 ? 7.601 13.002 -22.636 1.00 74.75 184 GLY A O 1
ATOM 1458 N N . LEU A 1 185 ? 8.189 11.548 -24.227 1.00 78.19 185 LEU A N 1
ATOM 1459 C CA . LEU A 1 185 ? 9.533 11.337 -23.689 1.00 78.19 185 LEU A CA 1
ATOM 1460 C C . LEU A 1 185 ? 10.415 12.568 -23.975 1.00 78.19 185 LEU A C 1
ATOM 1462 O O . LEU A 1 185 ? 10.490 12.993 -25.132 1.00 78.19 185 LEU A O 1
ATOM 1466 N N . PRO A 1 186 ? 11.128 13.123 -22.974 1.00 77.44 186 PRO A N 1
ATOM 1467 C CA . PRO A 1 186 ? 12.065 14.213 -23.209 1.00 77.44 186 PRO A CA 1
ATOM 1468 C C . PRO A 1 186 ? 13.156 13.745 -24.177 1.00 77.44 186 PRO A C 1
ATOM 1470 O O . PRO A 1 186 ? 13.874 12.776 -23.924 1.00 77.44 186 PRO A O 1
ATOM 1473 N N . SER A 1 187 ? 13.264 14.429 -25.315 1.00 84.44 187 SER A N 1
ATOM 1474 C CA . SER A 1 187 ? 14.290 14.154 -26.320 1.00 84.44 187 SER A CA 1
ATOM 1475 C C . SER A 1 187 ? 15.688 14.412 -25.749 1.00 84.44 187 SER A C 1
ATOM 1477 O O . SER A 1 187 ? 15.862 15.289 -24.900 1.00 84.44 187 SER A O 1
ATOM 1479 N N . ALA A 1 188 ? 16.709 13.704 -26.245 1.00 84.75 188 ALA A N 1
ATOM 1480 C CA . ALA A 1 188 ? 18.101 13.946 -25.847 1.00 84.75 188 ALA A CA 1
ATOM 1481 C C . ALA A 1 188 ? 18.496 15.428 -26.004 1.00 84.75 188 ALA A C 1
ATOM 1483 O O . ALA A 1 188 ? 19.124 15.996 -25.118 1.00 84.75 188 ALA A O 1
ATOM 1484 N N . SER A 1 189 ? 18.000 16.087 -27.057 1.00 81.94 189 SER A N 1
ATOM 1485 C CA . SER A 1 189 ? 18.153 17.528 -27.271 1.00 81.94 189 SER A CA 1
ATOM 1486 C C . SER A 1 189 ? 17.560 18.377 -26.148 1.00 81.94 189 SER A C 1
ATOM 1488 O O . SER A 1 189 ? 18.196 19.336 -25.730 1.00 81.94 189 SER A O 1
ATOM 1490 N N . SER A 1 190 ? 16.381 18.027 -25.619 1.00 83.00 190 SER A N 1
ATOM 1491 C CA . SER A 1 190 ? 15.781 18.768 -24.496 1.00 83.00 190 SER A CA 1
ATOM 1492 C C . SER A 1 190 ? 16.581 18.608 -23.200 1.00 83.00 190 SER A C 1
ATOM 1494 O O . SER A 1 190 ? 16.680 19.540 -22.406 1.00 83.00 190 SER A O 1
ATOM 1496 N N . ILE A 1 191 ? 17.209 17.444 -23.006 1.00 86.50 191 ILE A N 1
ATOM 1497 C CA . ILE A 1 191 ? 18.070 17.172 -21.852 1.00 86.50 191 ILE A CA 1
ATOM 1498 C C . ILE A 1 191 ? 19.378 17.957 -21.973 1.00 86.50 191 ILE A C 1
ATOM 1500 O O . ILE A 1 191 ? 19.832 18.543 -20.991 1.00 86.50 191 ILE A O 1
ATOM 1504 N N . ASP A 1 192 ? 19.973 17.985 -23.164 1.00 92.69 192 ASP A N 1
ATOM 1505 C CA . ASP A 1 192 ? 21.206 18.727 -23.418 1.00 92.69 192 ASP A CA 1
ATOM 1506 C C . ASP A 1 192 ? 20.977 20.240 -23.315 1.00 92.69 192 ASP A C 1
ATOM 1508 O O . ASP A 1 192 ? 21.770 20.925 -22.673 1.00 92.69 192 ASP A O 1
ATOM 1512 N N . GLN A 1 193 ? 19.852 20.750 -23.823 1.00 88.88 193 GLN A N 1
ATOM 1513 C CA . GLN A 1 193 ? 19.436 22.141 -23.611 1.00 88.88 193 GLN A CA 1
ATOM 1514 C C . GLN A 1 193 ? 19.273 22.460 -22.121 1.00 88.88 193 GLN A C 1
ATOM 1516 O O . GLN A 1 193 ? 19.877 23.408 -21.632 1.00 88.88 193 GLN A O 1
ATOM 1521 N N . ALA A 1 194 ? 18.580 21.611 -21.355 1.00 87.06 194 ALA A N 1
ATOM 1522 C CA . ALA A 1 194 ? 18.422 21.823 -19.917 1.00 87.06 194 ALA A CA 1
ATOM 1523 C C . ALA A 1 194 ? 19.762 21.813 -19.153 1.00 87.06 194 ALA A C 1
ATOM 1525 O O . ALA A 1 194 ? 19.899 22.477 -18.123 1.00 87.06 194 ALA A O 1
ATOM 1526 N N . ARG A 1 195 ? 20.768 21.060 -19.621 1.00 88.25 195 ARG A N 1
ATOM 1527 C CA . ARG A 1 195 ? 22.127 21.092 -19.048 1.00 88.25 195 ARG A CA 1
ATOM 1528 C C . ARG A 1 195 ? 22.817 22.422 -19.338 1.00 88.25 195 ARG A C 1
ATOM 1530 O O . ARG A 1 195 ? 23.366 23.014 -18.411 1.00 88.25 195 ARG A O 1
ATOM 1537 N N . LEU A 1 196 ? 22.737 22.896 -20.581 1.00 90.06 196 LEU A N 1
ATOM 1538 C CA . LEU A 1 196 ? 23.300 24.183 -20.994 1.00 90.06 196 LEU A CA 1
ATOM 1539 C C . LEU A 1 196 ? 22.665 25.342 -20.219 1.00 90.06 196 LEU A C 1
ATOM 1541 O O . LEU A 1 196 ? 23.389 26.140 -19.628 1.00 90.06 196 LEU A O 1
ATOM 1545 N N . ASP A 1 197 ? 21.338 25.368 -20.108 1.00 88.31 197 ASP A N 1
ATOM 1546 C CA . ASP A 1 197 ? 20.604 26.407 -19.378 1.00 88.31 197 ASP A CA 1
ATOM 1547 C C . ASP A 1 197 ? 20.988 26.445 -17.887 1.00 88.31 197 ASP A C 1
ATOM 1549 O O . ASP A 1 197 ? 21.131 27.513 -17.285 1.00 88.31 197 ASP A O 1
ATOM 1553 N N . ASN A 1 198 ? 21.198 25.276 -17.266 1.00 88.06 198 ASN A N 1
ATOM 1554 C CA . ASN A 1 198 ? 21.670 25.191 -15.881 1.00 88.06 198 ASN A CA 1
ATOM 1555 C C . ASN A 1 198 ? 23.096 25.740 -15.717 1.00 88.06 198 ASN A C 1
ATOM 1557 O O . ASN A 1 198 ? 23.396 26.375 -14.699 1.00 88.06 198 ASN A O 1
ATOM 1561 N N . ASP A 1 199 ? 23.969 25.511 -16.697 1.00 88.06 199 ASP A N 1
ATOM 1562 C CA . ASP A 1 199 ? 25.328 26.049 -16.700 1.00 88.06 199 ASP A CA 1
ATOM 1563 C C . ASP A 1 199 ? 25.341 27.564 -16.956 1.00 88.06 199 ASP A C 1
ATOM 1565 O O . ASP A 1 199 ? 26.117 28.283 -16.323 1.00 88.06 199 ASP A O 1
ATOM 1569 N N . GLU A 1 200 ? 24.458 28.080 -17.813 1.00 85.88 200 GLU A N 1
ATOM 1570 C CA . GLU A 1 200 ? 24.272 29.521 -18.026 1.00 85.88 200 GLU A CA 1
ATOM 1571 C C . GLU A 1 200 ? 23.719 30.220 -16.781 1.00 85.88 200 GLU A C 1
ATOM 1573 O O . GLU A 1 200 ? 24.246 31.253 -16.356 1.00 85.88 200 GLU A O 1
ATOM 1578 N N . LYS A 1 201 ? 22.730 29.623 -16.110 1.00 81.69 201 LYS A N 1
ATOM 1579 C CA . LYS A 1 201 ? 22.154 30.166 -14.872 1.00 81.69 201 LYS A CA 1
ATOM 1580 C C . LYS A 1 201 ? 23.184 30.284 -13.746 1.00 81.69 201 LYS A C 1
ATOM 1582 O O . LYS A 1 201 ? 23.183 31.279 -13.021 1.00 81.69 201 LYS A O 1
ATOM 1587 N N . LYS A 1 202 ? 24.094 29.310 -13.621 1.00 79.94 202 LYS A N 1
ATOM 1588 C CA . LYS A 1 202 ? 25.220 29.371 -12.668 1.00 79.94 202 LYS A CA 1
ATOM 1589 C C . LYS A 1 202 ? 26.199 30.504 -12.980 1.00 79.94 202 LYS A C 1
ATOM 1591 O O . LYS A 1 202 ? 26.783 31.060 -12.055 1.00 79.94 202 LYS A O 1
ATOM 1596 N N . LYS A 1 203 ? 26.387 30.849 -14.258 1.00 79.38 203 LYS A N 1
ATOM 1597 C CA . LYS A 1 203 ? 27.244 31.973 -14.675 1.00 79.38 203 LYS A CA 1
ATOM 1598 C C . LYS A 1 203 ? 26.592 33.328 -14.389 1.00 79.38 203 LYS A C 1
ATOM 1600 O O . LYS A 1 203 ? 27.294 34.267 -14.032 1.00 79.38 203 LYS A O 1
ATOM 1605 N N . LEU A 1 204 ? 25.269 33.422 -14.535 1.00 75.88 204 LEU A N 1
ATOM 1606 C CA . LEU A 1 204 ? 24.499 34.659 -14.346 1.00 75.88 204 LEU A CA 1
ATOM 1607 C C . LEU A 1 204 ? 24.247 34.996 -12.867 1.00 75.88 204 LEU A C 1
ATOM 1609 O O . LEU A 1 204 ? 24.225 36.168 -12.505 1.00 75.88 204 LEU A O 1
ATOM 1613 N N . HIS A 1 205 ? 24.092 33.985 -12.009 1.00 67.69 205 HIS A N 1
ATOM 1614 C CA . HIS A 1 205 ? 23.980 34.150 -10.559 1.00 67.69 205 HIS A CA 1
ATOM 1615 C C . HIS A 1 205 ? 25.117 33.403 -9.849 1.00 67.69 205 HIS A C 1
ATOM 1617 O O . HIS A 1 205 ? 24.912 32.271 -9.397 1.00 67.69 205 HIS A O 1
ATOM 1623 N N . PRO A 1 206 ? 26.314 34.006 -9.712 1.00 68.81 206 PRO A N 1
ATOM 1624 C CA . PRO A 1 206 ? 27.318 33.472 -8.805 1.00 68.81 206 PRO A CA 1
ATOM 1625 C C . PRO A 1 206 ? 26.723 33.460 -7.392 1.00 68.81 206 PRO A C 1
ATOM 1627 O O . PRO A 1 206 ? 26.316 34.497 -6.867 1.00 68.81 206 PRO A O 1
ATOM 1630 N N . SER A 1 207 ? 26.620 32.276 -6.786 1.00 65.56 207 SER A N 1
ATOM 1631 C CA . SER A 1 207 ? 26.194 32.140 -5.395 1.00 65.56 207 SER A CA 1
ATOM 1632 C C . SER A 1 207 ? 27.176 32.909 -4.515 1.00 65.56 207 SER A C 1
ATOM 1634 O O . SER A 1 207 ? 28.330 32.500 -4.380 1.00 65.56 207 SER A O 1
ATOM 1636 N N . VAL A 1 208 ? 26.732 34.026 -3.939 1.00 64.62 208 VAL A N 1
ATOM 1637 C CA . VAL A 1 208 ? 27.498 34.723 -2.906 1.00 64.62 208 VAL A CA 1
ATOM 1638 C C . VAL A 1 208 ? 27.587 33.768 -1.709 1.00 64.62 208 VAL A C 1
ATOM 1640 O O . VAL A 1 208 ? 26.542 33.281 -1.265 1.00 64.62 208 VAL A O 1
ATOM 1643 N N . PRO A 1 209 ? 28.793 33.423 -1.222 1.00 64.12 209 PRO A N 1
ATOM 1644 C CA . PRO A 1 209 ? 28.923 32.561 -0.056 1.00 64.12 209 PRO A CA 1
ATOM 1645 C C . PRO A 1 209 ? 28.251 33.232 1.155 1.00 64.12 209 PRO A C 1
ATOM 1647 O O . PRO A 1 209 ? 28.357 34.453 1.297 1.00 64.12 209 PRO A O 1
ATOM 1650 N N . PRO A 1 210 ? 27.538 32.475 2.008 1.00 63.25 210 PRO A N 1
ATOM 1651 C CA . PRO A 1 210 ? 26.940 33.036 3.214 1.00 63.25 210 PRO A CA 1
ATOM 1652 C C . PRO A 1 210 ? 28.046 33.546 4.150 1.00 63.25 210 PRO A C 1
ATOM 1654 O O . PRO A 1 210 ? 29.042 32.849 4.356 1.00 63.25 210 PRO A O 1
ATOM 1657 N N . VAL A 1 211 ? 27.864 34.773 4.651 1.00 59.84 211 VAL A N 1
ATOM 1658 C CA . VAL A 1 211 ? 28.768 35.495 5.568 1.00 59.84 211 VAL A CA 1
ATOM 1659 C C . VAL A 1 211 ? 28.591 35.000 6.997 1.00 59.84 211 VAL A C 1
ATOM 1661 O O . VAL A 1 211 ? 27.418 34.803 7.392 1.00 59.84 211 VAL A O 1
#

Sequence (211 aa):
MGGCNLCSARPFSGLPGKYQGRTMKQSKPMLCHTEVALYHCLRTGKYLKKEPSSSDFKEAVVVLNLKASKGSFTSYTLPNCYCYIVERQIQMQNQMRERMMAMQVARARELLYWFGSFYVLAGLGMIAGFRHTRKPGVLAPLLPLSFVVAYQADMAYGNKLHRIRLEAENIMQFEMDLLELPCGLPSASSIDQARLDNDEKKKLHPSVPPV

Secondary structure (DSSP, 8-state):
--------------------------------THHHHHHHHHHS-----SPPPTTHHHHHHHHHHHGGGGS-----SSHHHHHHHHHHHHHHHHHHHHHHHHHHHHHHHHHHHHHHHHHHHHHHHHHHHHHHH--GGGGTTHHHHHHHHHHHHHHHTSSHHHHHHHHHHHHHHH-GGGGPPTT-SPPHHHHHHHHHHHHHHHHHS--PPP-

Foldseek 3Di:
DDDDDDDDDDDDDDDDDDPDDDDPPPPDPDDDPVVVVVVVVVVPDDDDDDDDDPVVVVVVVVVVVVVPPPDDPDDDDDPVVVVVVVVVVVVVVVVVVVVVVVVQLVVLVVVLVVLVVVLVVLVVVLVVVCVVPVDCVSCVVNVVSVVVNVVSVCSNPNCVVVVVVVVVVCCVPPVCVVVADVVHDQDPVNVVVVVVVVVVVCVVDVPDPDD

Organism: Coptotermes formosanus (NCBI:txid36987)

Radius of gyration: 31.21 Å; chains: 1; bounding box: 80×74×72 Å

pLDDT: mean 70.46, std 24.04, range [30.02, 95.62]

InterPro domains:
  IPR019319 Plasminogen receptor (KT) [PF10166] (85-192)
  IPR019319 Plasminogen receptor (KT) [PTHR13411] (86-201)